Protein AF-A0A3D3TIG9-F1 (afdb_monomer)

Structure (mmCIF, N/CA/C/O backbone):
data_AF-A0A3D3TIG9-F1
#
_entry.id   AF-A0A3D3TIG9-F1
#
loop_
_atom_site.group_PDB
_atom_site.id
_atom_site.type_symbol
_atom_site.label_atom_id
_atom_site.label_alt_id
_atom_site.label_comp_id
_atom_site.label_asym_id
_atom_site.label_entity_id
_atom_site.label_seq_id
_atom_site.pdbx_PDB_ins_code
_atom_site.Cartn_x
_atom_site.Cartn_y
_atom_site.Cartn_z
_atom_site.occupancy
_atom_site.B_iso_or_equiv
_atom_site.auth_seq_id
_atom_site.auth_comp_id
_atom_sit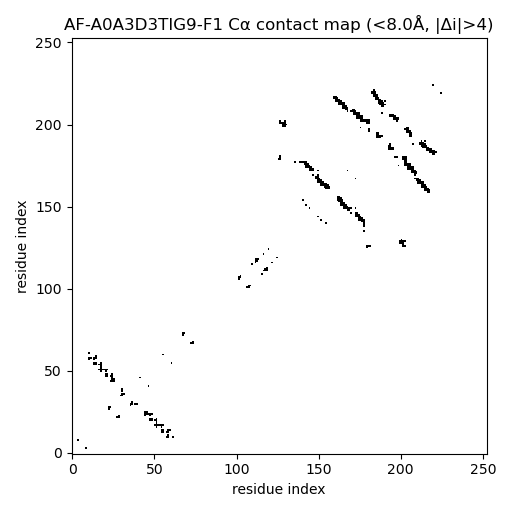e.auth_asym_id
_atom_site.auth_atom_id
_atom_site.pdbx_PDB_model_num
ATOM 1 N N . LEU A 1 1 ? 20.497 0.984 -46.573 1.00 41.47 1 LEU A N 1
ATOM 2 C CA . LEU A 1 1 ? 19.523 0.541 -45.550 1.00 41.47 1 LEU A CA 1
ATOM 3 C C . LEU A 1 1 ? 20.058 -0.739 -44.924 1.00 41.47 1 LEU A C 1
ATOM 5 O O . LEU A 1 1 ? 20.060 -1.760 -45.591 1.00 41.47 1 LEU A O 1
ATOM 9 N N . TYR A 1 2 ? 20.618 -0.664 -43.715 1.00 48.12 2 TYR A N 1
ATOM 10 C CA . TYR A 1 2 ? 21.141 -1.844 -43.017 1.00 48.12 2 TYR A CA 1
ATOM 11 C C . TYR A 1 2 ? 19.962 -2.735 -42.610 1.00 48.12 2 TYR A C 1
ATOM 13 O O . TYR A 1 2 ? 19.014 -2.254 -41.985 1.00 48.12 2 TYR A O 1
ATOM 21 N N . GLU A 1 3 ? 19.992 -4.009 -42.987 1.00 52.94 3 GLU A N 1
ATOM 22 C CA . GLU A 1 3 ? 18.944 -4.961 -42.632 1.00 52.94 3 GLU A CA 1
ATOM 23 C C . GLU A 1 3 ? 18.891 -5.110 -41.103 1.00 52.94 3 GLU A C 1
ATOM 25 O O . GLU A 1 3 ? 19.876 -5.478 -40.459 1.00 52.94 3 GLU A O 1
ATOM 30 N N . LYS A 1 4 ? 17.752 -4.765 -40.486 1.00 63.81 4 LYS A N 1
ATOM 31 C CA . LYS A 1 4 ? 17.588 -4.908 -39.034 1.00 63.81 4 LYS A CA 1
ATOM 32 C C . LYS A 1 4 ? 17.665 -6.386 -38.663 1.00 63.81 4 LYS A C 1
ATOM 34 O O . LYS A 1 4 ? 16.854 -7.186 -39.141 1.00 63.81 4 LYS A O 1
ATOM 39 N N . THR A 1 5 ? 18.575 -6.730 -37.752 1.00 79.69 5 THR A N 1
ATOM 40 C CA . THR A 1 5 ? 18.654 -8.083 -37.193 1.00 79.69 5 THR A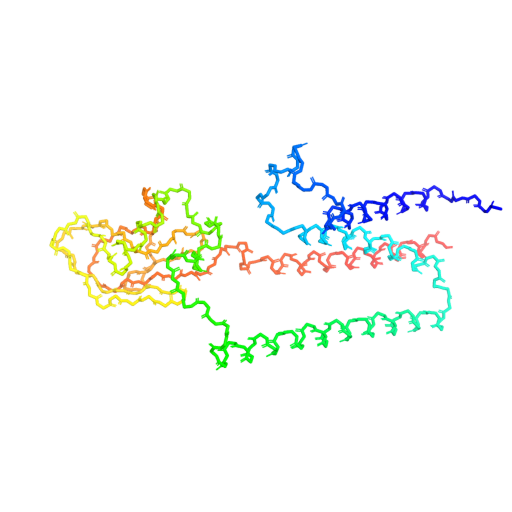 CA 1
ATOM 41 C C . THR A 1 5 ? 17.330 -8.465 -36.525 1.00 79.69 5 THR A C 1
ATOM 43 O O . THR A 1 5 ? 16.594 -7.616 -36.009 1.00 79.69 5 THR A O 1
ATOM 46 N N . LYS A 1 6 ? 17.013 -9.766 -36.512 1.00 84.81 6 LYS A N 1
ATOM 47 C CA . LYS A 1 6 ? 15.787 -10.307 -35.890 1.00 84.81 6 LYS A CA 1
ATOM 48 C C . LYS A 1 6 ? 15.637 -9.882 -34.422 1.00 84.81 6 LYS A C 1
ATOM 50 O O . LYS A 1 6 ? 14.518 -9.733 -33.944 1.00 84.81 6 LYS A O 1
ATOM 55 N N . GLU A 1 7 ? 16.751 -9.666 -33.727 1.00 85.25 7 GLU A N 1
ATOM 56 C CA . GLU A 1 7 ? 16.797 -9.167 -32.350 1.00 85.25 7 GLU A CA 1
ATOM 57 C C . GLU A 1 7 ? 16.302 -7.724 -32.234 1.00 85.25 7 GLU A C 1
ATOM 59 O O . GLU A 1 7 ? 15.412 -7.460 -31.432 1.00 85.25 7 GLU A O 1
ATOM 64 N N . ILE A 1 8 ? 16.801 -6.807 -33.074 1.00 89.44 8 ILE A N 1
ATOM 65 C CA . ILE A 1 8 ? 16.392 -5.393 -33.050 1.00 89.44 8 ILE A CA 1
ATOM 66 C C . ILE A 1 8 ? 14.889 -5.269 -33.303 1.00 89.44 8 ILE A C 1
ATOM 68 O O . ILE A 1 8 ? 14.219 -4.533 -32.592 1.00 89.44 8 ILE A O 1
ATOM 72 N N . LYS A 1 9 ? 14.331 -6.063 -34.228 1.00 91.62 9 LYS A N 1
ATOM 73 C CA . LYS A 1 9 ? 12.881 -6.068 -34.489 1.00 91.62 9 LYS A CA 1
ATOM 74 C C . LYS A 1 9 ? 12.055 -6.434 -33.248 1.00 91.62 9 LYS A C 1
ATOM 76 O O . LYS A 1 9 ? 10.995 -5.858 -33.032 1.00 91.62 9 LYS A O 1
ATOM 81 N N . LYS A 1 10 ? 12.525 -7.374 -32.417 1.00 93.81 10 LYS A N 1
ATOM 82 C CA . LYS A 1 10 ? 11.842 -7.724 -31.157 1.00 93.81 10 LYS A CA 1
ATOM 83 C C . LYS A 1 10 ? 11.917 -6.584 -30.144 1.00 93.81 10 LYS A C 1
ATOM 85 O O . LYS A 1 10 ? 10.934 -6.311 -29.467 1.00 93.81 10 LYS A O 1
ATOM 90 N N . ILE A 1 11 ? 13.066 -5.921 -30.052 1.00 96.19 11 ILE A N 1
ATOM 91 C CA . ILE A 1 11 ? 13.260 -4.788 -29.142 1.00 96.19 11 ILE A CA 1
ATOM 92 C C . ILE A 1 11 ? 12.447 -3.563 -29.587 1.00 96.19 11 ILE A C 1
ATOM 94 O O . ILE A 1 11 ? 11.866 -2.886 -28.742 1.00 96.19 11 ILE A O 1
ATOM 98 N N . ASP A 1 12 ? 12.315 -3.331 -30.895 1.00 95.56 12 ASP A N 1
ATOM 99 C CA . ASP A 1 12 ? 11.437 -2.296 -31.454 1.00 95.56 12 ASP A CA 1
ATOM 100 C C . ASP A 1 12 ? 9.984 -2.508 -30.998 1.00 95.56 12 ASP A C 1
ATOM 102 O O . ASP A 1 12 ? 9.335 -1.566 -30.552 1.00 95.56 12 ASP A O 1
ATOM 106 N N . ILE A 1 13 ? 9.487 -3.752 -31.030 1.00 96.75 13 ILE A N 1
ATOM 107 C CA . ILE A 1 13 ? 8.141 -4.097 -30.540 1.00 96.75 13 ILE A CA 1
ATOM 108 C C . ILE A 1 13 ? 7.996 -3.769 -29.047 1.00 96.75 13 ILE A C 1
ATOM 110 O O . ILE A 1 13 ? 6.987 -3.200 -28.637 1.00 96.75 13 ILE A O 1
ATOM 114 N N . ILE A 1 14 ? 9.009 -4.075 -28.233 1.00 97.25 14 ILE A N 1
ATOM 115 C CA . ILE A 1 14 ? 9.016 -3.731 -26.802 1.00 97.25 14 ILE A CA 1
ATOM 116 C C . ILE A 1 14 ? 8.949 -2.209 -26.609 1.00 97.25 14 ILE A C 1
ATOM 118 O O . ILE A 1 14 ? 8.157 -1.725 -25.805 1.00 97.25 14 ILE A O 1
ATOM 122 N N . ALA A 1 15 ? 9.726 -1.439 -27.373 1.00 97.69 15 ALA A N 1
ATOM 123 C CA . ALA A 1 15 ? 9.677 0.021 -27.318 1.00 97.69 15 ALA A CA 1
ATOM 124 C C . ALA A 1 15 ? 8.301 0.571 -27.736 1.00 97.69 15 ALA A C 1
ATOM 126 O O . ALA A 1 15 ? 7.805 1.510 -27.114 1.00 97.69 15 ALA A O 1
ATOM 127 N N . ILE A 1 16 ? 7.660 -0.038 -28.739 1.00 98.19 16 ILE A N 1
ATOM 128 C CA . ILE A 1 16 ? 6.297 0.309 -29.166 1.00 98.19 16 ILE A CA 1
ATOM 129 C C . ILE A 1 16 ? 5.292 0.066 -28.036 1.00 98.19 16 ILE A C 1
ATOM 131 O O . ILE A 1 16 ? 4.442 0.921 -27.809 1.00 98.19 16 ILE A O 1
ATOM 135 N N . PHE A 1 17 ? 5.405 -1.031 -27.280 1.00 98.06 17 PHE A N 1
ATOM 136 C CA . PHE A 1 17 ? 4.575 -1.226 -26.085 1.00 98.06 17 PHE A CA 1
ATOM 137 C C . PHE A 1 17 ? 4.803 -0.127 -25.044 1.00 98.06 17 PHE A C 1
ATOM 139 O O . PHE A 1 17 ? 3.838 0.391 -24.488 1.00 98.06 17 PHE A O 1
ATOM 146 N N . GLY A 1 18 ? 6.054 0.286 -24.825 1.00 97.81 18 GLY A N 1
ATOM 147 C CA . GLY A 1 18 ? 6.361 1.435 -23.969 1.00 97.81 18 GLY A CA 1
ATOM 148 C C . GLY A 1 18 ? 5.629 2.703 -24.419 1.00 97.81 18 GLY A C 1
ATOM 149 O O . GLY A 1 18 ? 4.925 3.326 -23.626 1.00 97.81 18 GLY A O 1
ATOM 150 N N . LEU A 1 19 ? 5.718 3.038 -25.710 1.00 98.00 19 LEU A N 1
ATOM 151 C CA . LEU A 1 19 ? 5.028 4.189 -26.307 1.00 98.00 19 LEU A CA 1
ATOM 152 C C . LEU A 1 19 ? 3.503 4.071 -26.229 1.00 98.00 19 LEU A C 1
ATOM 154 O O . LEU A 1 19 ? 2.824 5.061 -25.975 1.00 98.00 19 LEU A O 1
ATOM 158 N N . PHE A 1 20 ? 2.957 2.870 -26.403 1.00 97.88 20 PHE A N 1
ATOM 159 C CA . PHE A 1 20 ? 1.528 2.616 -26.264 1.00 97.88 20 PHE A CA 1
ATOM 160 C C . PHE A 1 20 ? 1.030 2.932 -24.848 1.00 97.88 20 PHE A C 1
ATOM 162 O O . PHE A 1 20 ? 0.003 3.587 -24.692 1.00 97.88 20 PHE A O 1
ATOM 169 N N . TYR A 1 21 ? 1.780 2.554 -23.810 1.00 97.38 21 TYR A N 1
ATOM 170 C CA . TYR A 1 21 ? 1.420 2.906 -22.434 1.00 97.38 21 TYR A CA 1
ATOM 171 C C . TYR A 1 21 ? 1.593 4.398 -22.126 1.00 97.38 21 TYR A C 1
ATOM 173 O O . TYR A 1 21 ? 0.810 4.937 -21.346 1.00 97.38 21 TYR A O 1
ATOM 181 N N . VAL A 1 22 ? 2.543 5.090 -22.768 1.00 97.38 22 VAL A N 1
ATOM 182 C CA . VAL A 1 22 ? 2.612 6.565 -22.722 1.00 97.38 22 VAL A CA 1
ATOM 183 C C . VAL A 1 22 ? 1.369 7.186 -23.358 1.00 97.38 22 VAL A C 1
ATOM 185 O O . VAL A 1 22 ? 0.791 8.109 -22.793 1.00 97.38 22 VAL A O 1
ATOM 188 N N . PHE A 1 23 ? 0.930 6.667 -24.507 1.00 96.88 23 PHE A N 1
ATOM 189 C CA . PHE A 1 23 ? -0.291 7.121 -25.168 1.00 96.88 23 PHE A CA 1
ATOM 190 C C . PHE A 1 23 ? -1.514 6.938 -24.262 1.00 96.88 23 PHE A C 1
ATOM 192 O O . PHE A 1 23 ? -2.237 7.907 -24.047 1.00 96.88 23 PHE A O 1
ATOM 199 N N . ILE A 1 24 ? -1.684 5.755 -23.658 1.00 95.00 24 ILE A N 1
ATOM 200 C CA . ILE A 1 24 ? -2.744 5.479 -22.673 1.00 95.00 24 ILE A CA 1
ATOM 201 C C . ILE A 1 24 ? -2.690 6.461 -21.493 1.00 95.00 24 ILE A C 1
ATOM 203 O O . ILE A 1 24 ? -3.725 6.965 -21.063 1.00 95.00 24 ILE A O 1
ATOM 207 N N . ALA A 1 25 ? -1.497 6.748 -20.967 1.00 94.38 25 ALA A N 1
ATOM 208 C CA . ALA A 1 25 ? -1.323 7.663 -19.840 1.00 94.38 25 ALA A CA 1
ATOM 209 C C . ALA A 1 25 ? -1.590 9.140 -20.194 1.00 94.38 25 ALA A C 1
ATOM 211 O O . ALA A 1 25 ? -1.722 9.966 -19.294 1.00 94.38 25 ALA A O 1
ATOM 212 N N . SER A 1 26 ? -1.650 9.483 -21.483 1.00 92.94 26 SER A N 1
ATOM 213 C CA . SER A 1 26 ? -1.825 10.855 -21.961 1.00 92.94 26 SER A CA 1
ATOM 214 C C . SER A 1 26 ? -3.294 11.244 -22.146 1.00 92.94 26 SER A C 1
ATOM 216 O O . SER A 1 26 ? -4.173 10.397 -22.302 1.00 92.94 26 SER A O 1
ATOM 218 N N . ASN A 1 27 ? -3.540 12.551 -22.268 1.00 90.12 27 ASN A N 1
ATOM 219 C CA . ASN A 1 27 ? -4.856 13.105 -22.612 1.00 90.12 27 ASN A CA 1
ATOM 220 C C . ASN A 1 27 ? -5.312 12.768 -24.046 1.00 90.12 27 ASN A C 1
ATOM 222 O O . ASN A 1 27 ? -6.435 13.094 -24.419 1.00 90.12 27 ASN A O 1
ATOM 226 N N . LEU A 1 28 ? -4.450 12.151 -24.864 1.00 94.00 28 LEU A N 1
ATOM 227 C CA . LEU A 1 28 ? -4.803 11.713 -26.216 1.00 94.00 28 LEU A CA 1
ATOM 228 C C . LEU A 1 28 ? -5.615 10.413 -26.206 1.00 94.00 28 LEU A C 1
ATOM 230 O O . LEU A 1 28 ? -6.300 10.116 -27.185 1.00 94.00 28 LEU A O 1
ATOM 234 N N . PHE A 1 29 ? -5.532 9.623 -25.132 1.00 94.25 29 PHE A N 1
ATOM 235 C CA . PHE A 1 29 ? -6.328 8.412 -25.012 1.00 94.25 29 PHE A CA 1
ATOM 236 C C . PHE A 1 29 ? -7.781 8.769 -24.661 1.00 94.25 29 PHE A C 1
ATOM 238 O O . PHE A 1 29 ? -8.008 9.560 -23.742 1.00 94.25 29 PHE A O 1
ATOM 245 N N . PRO A 1 30 ? -8.782 8.195 -25.353 1.00 93.50 30 PRO A N 1
ATOM 246 C CA . PRO A 1 30 ? -10.181 8.592 -25.214 1.00 93.50 30 PRO A CA 1
ATOM 247 C C . PRO A 1 30 ? -10.837 7.984 -23.963 1.00 93.50 30 PRO A C 1
ATOM 249 O O . PRO A 1 30 ? -11.784 7.204 -24.056 1.00 93.50 30 PRO A O 1
ATOM 252 N N . TRP A 1 31 ? -10.347 8.355 -22.779 1.00 91.75 31 TRP A N 1
ATOM 253 C CA . TRP A 1 31 ? -10.820 7.849 -21.484 1.00 91.75 31 TRP A CA 1
ATOM 254 C C . TRP A 1 31 ? -12.320 8.047 -21.249 1.00 91.75 31 TRP A C 1
ATOM 256 O O . TRP A 1 31 ? -12.943 7.240 -20.568 1.00 91.75 31 TRP A O 1
ATOM 266 N N . GLU A 1 32 ? -12.918 9.080 -21.838 1.00 90.69 32 GLU A N 1
ATOM 267 C CA . GLU A 1 32 ? -14.340 9.397 -21.670 1.00 90.69 32 GLU A CA 1
ATOM 268 C C . GLU A 1 32 ? -15.268 8.625 -22.625 1.00 90.69 32 GLU A C 1
ATOM 270 O O . GLU A 1 32 ? -16.489 8.644 -22.460 1.00 90.69 32 GLU A O 1
ATOM 275 N N . ILE A 1 33 ? -14.716 7.896 -23.600 1.00 93.69 33 ILE A N 1
ATOM 276 C CA . ILE A 1 33 ? -15.493 7.167 -24.611 1.00 93.69 33 ILE A CA 1
ATOM 277 C C . ILE A 1 33 ? -15.720 5.719 -24.159 1.00 93.69 33 ILE A C 1
ATOM 279 O O . ILE A 1 33 ? -14.841 5.080 -23.586 1.00 93.69 33 ILE A O 1
ATOM 283 N N . PHE A 1 34 ? -16.906 5.166 -24.424 1.00 92.25 34 PHE A N 1
ATOM 284 C CA . PHE A 1 34 ? -17.181 3.744 -24.196 1.00 92.25 34 PHE A CA 1
ATOM 285 C C . PHE A 1 34 ? -16.298 2.855 -25.103 1.00 92.25 34 PHE A C 1
ATOM 287 O O . PHE A 1 34 ? -16.204 3.135 -26.297 1.00 92.25 34 PHE A O 1
ATOM 294 N N . PRO A 1 35 ? -15.693 1.757 -24.601 1.00 91.44 35 PRO A N 1
ATOM 295 C CA . PRO A 1 35 ? -15.832 1.191 -23.254 1.00 91.44 35 PRO A CA 1
ATOM 296 C C . PRO A 1 35 ? -14.794 1.702 -22.239 1.00 91.44 35 PRO A C 1
ATOM 298 O O . PRO A 1 35 ? -14.816 1.273 -21.086 1.00 91.44 35 PRO A O 1
ATOM 301 N N . PHE A 1 36 ? -13.881 2.589 -22.635 1.00 90.94 36 PHE A N 1
ATOM 302 C CA . PHE A 1 36 ? -12.783 3.074 -21.791 1.00 90.94 36 PHE A CA 1
ATOM 303 C C . PHE A 1 36 ? -13.262 3.875 -20.580 1.00 90.94 36 PHE A C 1
ATOM 305 O O . PHE A 1 36 ? -12.651 3.795 -19.517 1.00 90.94 36 PHE A O 1
ATOM 312 N N . ASN A 1 37 ? -14.418 4.530 -20.679 1.00 88.44 37 ASN A N 1
ATOM 313 C CA . ASN A 1 37 ? -15.052 5.196 -19.540 1.00 88.44 37 ASN A CA 1
ATOM 314 C C . ASN A 1 37 ? -15.434 4.244 -18.391 1.00 88.44 37 ASN A C 1
ATOM 316 O O . ASN A 1 37 ? -15.595 4.695 -17.258 1.00 88.44 37 ASN A O 1
ATOM 320 N N . LYS A 1 38 ? -15.518 2.928 -18.634 1.00 88.06 38 LYS A N 1
ATOM 321 C CA . LYS A 1 38 ? -15.698 1.916 -17.580 1.00 88.06 38 LYS A CA 1
ATOM 322 C C . LYS A 1 38 ? -14.411 1.621 -16.811 1.00 88.06 38 LYS A C 1
ATOM 324 O O . LYS A 1 38 ? -14.464 1.036 -15.736 1.00 88.06 38 LYS A O 1
ATOM 329 N N . MET A 1 39 ? -13.257 2.034 -17.330 1.00 86.38 39 MET A N 1
ATOM 330 C CA . MET A 1 39 ? -11.948 1.839 -16.699 1.00 86.38 39 MET A CA 1
ATOM 331 C C . MET A 1 39 ? -11.574 2.974 -15.734 1.00 86.38 39 MET A C 1
ATOM 333 O O . MET A 1 39 ? -10.439 3.040 -15.268 1.00 86.38 39 MET A O 1
ATOM 337 N N . LYS A 1 40 ? -12.526 3.847 -15.370 1.00 77.50 40 LYS A N 1
ATOM 338 C CA . LYS A 1 40 ? -12.317 4.939 -14.402 1.00 77.50 40 LYS A CA 1
ATOM 339 C C . LYS A 1 40 ? -11.872 4.464 -13.011 1.00 77.50 40 LYS A C 1
ATOM 341 O O . LYS A 1 40 ? -11.266 5.243 -12.285 1.00 77.50 40 LYS A O 1
ATOM 346 N N . PHE A 1 41 ? -12.055 3.183 -12.671 1.00 79.81 41 PHE A N 1
ATOM 347 C CA . PHE A 1 41 ? -11.503 2.580 -11.447 1.00 79.81 41 PHE A CA 1
ATOM 348 C C . PHE A 1 41 ? -9.962 2.626 -11.376 1.00 79.81 41 PHE A C 1
ATOM 350 O O . PHE A 1 41 ? -9.391 2.512 -10.296 1.00 79.81 41 PHE A O 1
ATOM 357 N N . ILE A 1 42 ? -9.266 2.812 -12.507 1.00 84.62 42 ILE A N 1
ATOM 358 C CA . ILE A 1 42 ? -7.807 3.004 -12.534 1.00 84.62 42 ILE A CA 1
ATOM 359 C C . ILE A 1 42 ? -7.417 4.349 -11.895 1.00 84.62 42 ILE A C 1
ATOM 361 O O . ILE A 1 42 ? -6.279 4.487 -11.444 1.00 84.62 42 ILE A O 1
ATOM 365 N N . GLN A 1 43 ? -8.370 5.285 -11.772 1.00 83.31 43 GLN A N 1
ATOM 366 C CA . GLN A 1 43 ? -8.295 6.627 -11.172 1.00 83.31 43 GLN A CA 1
ATOM 367 C C . GLN A 1 43 ? -7.355 7.591 -11.894 1.00 83.31 43 GLN A C 1
ATOM 369 O O . GLN A 1 43 ? -7.774 8.668 -12.302 1.00 83.31 43 GLN A O 1
ATOM 374 N N . PHE A 1 44 ? -6.098 7.196 -12.093 1.00 85.38 44 PHE A N 1
ATOM 375 C CA . PHE A 1 44 ? -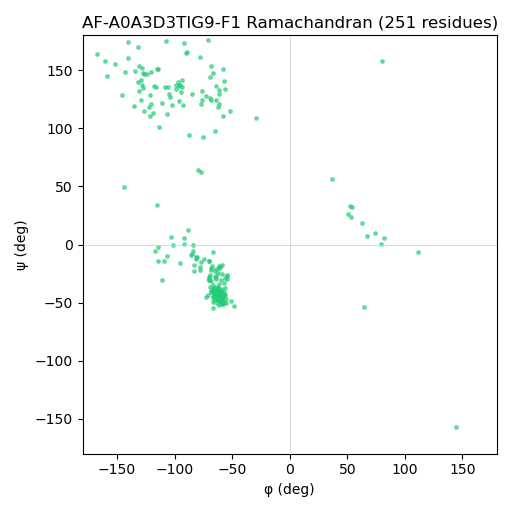5.064 8.036 -12.682 1.00 85.38 44 PHE A CA 1
ATOM 376 C C . PHE A 1 44 ? -4.402 7.318 -13.861 1.00 85.38 44 PHE A C 1
ATOM 378 O O . PHE A 1 44 ? -3.692 6.328 -13.647 1.00 85.38 44 PHE A O 1
ATOM 385 N N . PRO A 1 45 ? -4.543 7.834 -15.097 1.00 90.00 45 PRO A N 1
ATOM 386 C CA . PRO A 1 45 ? -3.834 7.309 -16.265 1.00 90.00 45 PRO A CA 1
ATOM 387 C C . PRO A 1 45 ? -2.309 7.259 -16.074 1.00 90.00 45 PRO A C 1
ATOM 389 O O . PRO A 1 45 ? -1.642 6.373 -16.603 1.00 90.00 45 PRO A O 1
ATOM 392 N N . MET A 1 46 ? -1.756 8.130 -15.222 1.00 89.88 46 MET A N 1
ATOM 393 C CA . MET A 1 46 ? -0.338 8.130 -14.844 1.00 89.88 46 MET A CA 1
ATOM 394 C C . MET A 1 46 ? 0.155 6.774 -14.305 1.00 89.88 46 MET A C 1
ATOM 396 O O . MET A 1 46 ? 1.334 6.455 -14.450 1.00 89.88 46 MET A O 1
ATOM 400 N N . ARG A 1 47 ? -0.720 5.928 -13.732 1.00 92.00 47 ARG A N 1
ATOM 401 C CA . ARG A 1 47 ? -0.353 4.577 -13.254 1.00 92.00 47 ARG A CA 1
ATOM 402 C C . ARG A 1 47 ? 0.212 3.692 -14.370 1.00 92.00 47 ARG A C 1
ATOM 404 O O . ARG A 1 47 ? 1.023 2.807 -14.100 1.00 92.00 47 ARG A O 1
ATOM 411 N N . PHE A 1 48 ? -0.145 3.954 -15.627 1.00 94.69 48 PHE A N 1
ATOM 412 C CA . PHE A 1 48 ? 0.392 3.213 -16.766 1.00 94.69 48 PHE A CA 1
ATOM 413 C C . PHE A 1 48 ? 1.869 3.508 -17.060 1.00 94.69 48 PHE A C 1
ATOM 415 O O . PHE A 1 48 ? 2.522 2.708 -17.737 1.00 94.69 48 PHE A O 1
ATOM 422 N N . PHE A 1 49 ? 2.447 4.572 -16.488 1.00 95.00 49 PHE A N 1
ATOM 423 C CA . PHE A 1 49 ? 3.882 4.832 -16.611 1.00 95.00 49 PHE A CA 1
ATOM 424 C C . PHE A 1 49 ? 4.754 3.756 -15.966 1.00 95.00 49 PHE A C 1
ATOM 426 O O . PHE A 1 49 ? 5.902 3.604 -16.381 1.00 95.00 49 PHE A O 1
ATOM 433 N N . VAL A 1 50 ? 4.231 2.955 -15.030 1.00 95.44 50 VAL A N 1
ATOM 434 C CA . VAL A 1 50 ? 4.954 1.787 -14.496 1.00 95.44 50 VAL A CA 1
ATOM 435 C C . VAL A 1 50 ? 5.268 0.793 -15.619 1.00 95.44 50 VAL A C 1
ATOM 437 O O . VAL A 1 50 ? 6.408 0.347 -15.757 1.00 95.44 50 VAL A O 1
ATOM 440 N N . PHE A 1 51 ? 4.290 0.504 -16.481 1.00 96.25 51 PHE A N 1
ATOM 441 C CA . PHE A 1 51 ? 4.480 -0.391 -17.623 1.00 96.25 51 PHE A CA 1
ATOM 442 C C . PHE A 1 51 ? 5.355 0.249 -18.698 1.00 96.25 51 PHE A C 1
ATOM 444 O O . PHE A 1 51 ? 6.276 -0.396 -19.197 1.00 96.25 51 PHE A O 1
ATOM 451 N N . ALA A 1 52 ? 5.124 1.529 -19.011 1.00 97.12 52 ALA A N 1
ATOM 452 C CA . ALA A 1 52 ? 5.962 2.257 -19.962 1.00 97.12 52 ALA A CA 1
ATOM 453 C C . ALA A 1 52 ? 7.443 2.221 -19.543 1.00 97.12 52 ALA A C 1
ATOM 455 O O . ALA A 1 52 ? 8.309 1.874 -20.345 1.00 97.12 52 ALA A O 1
ATOM 456 N N . SER A 1 53 ? 7.720 2.490 -18.264 1.00 95.25 53 SER A N 1
ATOM 457 C CA . SER A 1 53 ? 9.071 2.470 -17.693 1.00 95.25 53 SER A CA 1
ATOM 458 C C . SER A 1 53 ? 9.700 1.083 -17.765 1.00 95.25 53 SER A C 1
ATOM 460 O O . SER A 1 53 ? 10.864 0.965 -18.136 1.00 95.25 53 SER A O 1
ATOM 462 N N . TYR A 1 54 ? 8.936 0.027 -17.472 1.00 95.88 54 TYR A N 1
ATOM 463 C CA . TYR A 1 54 ? 9.403 -1.355 -17.592 1.00 95.88 54 TYR A CA 1
ATOM 464 C C . TYR A 1 54 ? 9.846 -1.693 -19.024 1.00 95.88 54 TYR A C 1
ATOM 466 O O . TYR A 1 54 ? 10.972 -2.150 -19.239 1.00 95.88 54 TYR A O 1
ATOM 474 N N . PHE A 1 55 ? 9.000 -1.420 -20.022 1.00 97.69 55 PHE A N 1
ATOM 475 C CA . PHE A 1 55 ? 9.333 -1.713 -21.417 1.00 97.69 55 PHE A CA 1
ATOM 476 C C . PHE A 1 55 ? 10.488 -0.847 -21.930 1.00 97.69 55 PHE A C 1
ATOM 478 O O . PHE A 1 55 ? 11.390 -1.358 -22.602 1.00 97.69 55 PHE A O 1
ATOM 485 N N . PHE A 1 56 ? 10.525 0.439 -21.574 1.00 96.62 56 PHE A N 1
ATOM 486 C CA . PHE A 1 56 ? 11.639 1.313 -21.939 1.00 96.62 56 PHE A CA 1
ATOM 487 C C . PHE A 1 56 ? 12.942 0.967 -21.229 1.00 96.62 56 PHE A C 1
ATOM 489 O O . PHE A 1 56 ? 13.995 1.127 -21.838 1.00 96.62 56 PHE A O 1
ATOM 496 N N . ALA A 1 57 ? 12.922 0.442 -20.004 1.00 94.81 57 ALA A N 1
ATOM 497 C CA . ALA A 1 57 ? 14.137 -0.040 -19.352 1.00 94.81 57 ALA A CA 1
ATOM 498 C C . ALA A 1 57 ? 14.759 -1.203 -20.143 1.00 94.81 57 ALA A C 1
ATOM 500 O O . ALA A 1 57 ? 15.966 -1.218 -20.399 1.00 94.81 57 ALA A O 1
ATOM 501 N N . ILE A 1 58 ? 13.934 -2.145 -20.611 1.00 94.44 58 ILE A N 1
ATOM 502 C CA . ILE A 1 58 ? 14.392 -3.274 -21.432 1.00 94.44 58 ILE A CA 1
ATOM 503 C C . ILE A 1 58 ? 14.891 -2.784 -22.794 1.00 94.44 58 ILE A C 1
ATOM 505 O O . ILE A 1 58 ? 16.030 -3.061 -23.169 1.00 94.44 58 ILE A O 1
ATOM 509 N N . ALA A 1 59 ? 14.071 -2.034 -23.533 1.00 96.25 59 ALA A N 1
ATOM 510 C CA . ALA A 1 59 ? 14.448 -1.589 -24.871 1.00 96.25 59 ALA A CA 1
ATOM 511 C C . ALA A 1 59 ? 15.621 -0.601 -24.845 1.00 96.25 59 ALA A C 1
ATOM 513 O O . ALA A 1 59 ? 16.590 -0.753 -25.589 1.00 96.25 59 ALA A O 1
ATOM 514 N N . GLY A 1 60 ? 15.570 0.368 -23.933 1.00 92.88 60 GLY A N 1
ATOM 515 C CA . GLY A 1 60 ? 16.612 1.360 -23.712 1.00 92.88 60 GLY A CA 1
ATOM 516 C C . GLY A 1 60 ? 17.943 0.720 -23.338 1.00 92.88 60 GLY A C 1
ATOM 517 O O . GLY A 1 60 ? 18.954 1.052 -23.950 1.00 92.88 60 GLY A O 1
ATOM 518 N N . SER A 1 61 ? 17.966 -0.246 -22.413 1.00 90.50 61 SER A N 1
ATOM 519 C CA . SER A 1 61 ? 19.215 -0.936 -22.056 1.00 90.50 61 SER A CA 1
ATOM 520 C C . SER A 1 61 ? 19.841 -1.667 -23.249 1.00 90.50 61 SER A C 1
ATOM 522 O O . SER A 1 61 ? 21.053 -1.571 -23.453 1.00 90.50 61 SER A O 1
ATOM 524 N N . PHE A 1 62 ? 19.034 -2.318 -24.093 1.00 92.38 62 PHE A N 1
ATOM 525 C CA . PHE A 1 62 ? 19.523 -2.968 -25.309 1.00 92.38 62 PHE A CA 1
ATOM 526 C C . PHE A 1 62 ? 20.059 -1.959 -26.336 1.00 92.38 62 PHE A C 1
ATOM 528 O O . PHE A 1 62 ? 21.148 -2.156 -26.882 1.00 92.38 62 PHE A O 1
ATOM 535 N N . TYR A 1 63 ? 19.338 -0.862 -26.589 1.00 91.88 63 TYR A N 1
ATOM 536 C CA . TYR A 1 63 ? 19.800 0.185 -27.508 1.00 91.88 63 TYR A CA 1
ATOM 537 C C . TYR A 1 63 ? 21.088 0.847 -27.021 1.00 91.88 63 TYR A C 1
ATOM 539 O O . TYR A 1 63 ? 22.008 1.058 -27.816 1.00 91.88 63 TYR A O 1
ATOM 547 N N . LEU A 1 64 ? 21.197 1.117 -25.718 1.00 89.75 64 LEU A N 1
ATOM 548 C CA . LEU A 1 64 ? 22.418 1.638 -25.108 1.00 89.75 64 LEU A CA 1
ATOM 549 C C . LEU A 1 64 ? 23.576 0.650 -25.273 1.00 89.75 64 LEU A C 1
ATOM 551 O O . LEU A 1 64 ? 24.647 1.050 -25.727 1.00 89.75 64 LEU A O 1
ATOM 555 N N . TYR A 1 65 ? 23.358 -0.640 -25.003 1.00 87.25 65 TYR A N 1
ATOM 556 C CA . TYR A 1 65 ? 24.365 -1.685 -25.212 1.00 87.25 65 TYR A CA 1
ATOM 557 C C . TYR A 1 65 ? 24.872 -1.736 -26.663 1.00 87.25 65 TYR A C 1
ATOM 559 O O . TYR A 1 65 ? 26.078 -1.820 -26.892 1.00 87.25 65 TYR A O 1
ATOM 567 N N . LYS A 1 66 ? 23.976 -1.625 -27.653 1.00 87.50 66 LYS A N 1
ATOM 568 C CA . LYS A 1 66 ? 24.340 -1.612 -29.082 1.00 87.50 66 LYS A CA 1
ATOM 569 C C . LYS A 1 66 ? 24.979 -0.305 -29.564 1.00 87.50 66 LYS A C 1
ATOM 571 O O . LYS A 1 66 ? 25.485 -0.292 -30.676 1.00 87.50 66 LYS A O 1
ATOM 576 N N . THR A 1 67 ? 24.942 0.778 -28.786 1.00 85.81 67 THR A N 1
ATOM 577 C CA . THR A 1 67 ? 25.418 2.111 -29.220 1.00 85.81 67 THR A CA 1
ATOM 578 C C . THR A 1 67 ? 26.691 2.553 -28.486 1.00 85.81 67 THR A C 1
ATOM 580 O O . THR A 1 67 ? 27.530 3.293 -29.027 1.00 85.81 67 THR A O 1
ATOM 583 N N . ILE A 1 68 ? 26.860 2.112 -27.236 1.00 88.81 68 ILE A N 1
ATOM 584 C CA . ILE A 1 68 ? 27.990 2.460 -26.372 1.00 88.81 68 ILE A CA 1
ATOM 585 C C . ILE A 1 68 ? 29.140 1.481 -26.617 1.00 88.81 68 ILE A C 1
ATOM 587 O O . ILE A 1 68 ? 29.240 0.431 -25.991 1.00 88.81 68 ILE A O 1
ATOM 591 N N . HIS A 1 69 ? 30.054 1.871 -27.502 1.00 87.81 69 HIS A N 1
ATOM 592 C CA . HIS A 1 69 ? 31.271 1.098 -27.780 1.00 87.81 69 HIS A CA 1
ATOM 593 C C . HIS A 1 69 ? 32.556 1.748 -27.251 1.00 87.81 69 HIS A C 1
ATOM 595 O O . HIS A 1 69 ? 33.587 1.089 -27.175 1.00 87.81 69 HIS A O 1
ATOM 601 N N . SER A 1 70 ? 32.520 3.029 -26.860 1.00 91.69 70 SER A N 1
ATOM 602 C CA . SER A 1 70 ? 33.697 3.758 -26.372 1.00 91.69 70 SER A CA 1
ATOM 603 C C . SER A 1 70 ? 33.563 4.171 -24.907 1.00 91.69 70 SER A C 1
ATOM 605 O O . SER A 1 70 ? 32.463 4.433 -24.412 1.00 91.69 70 SER A O 1
ATOM 607 N N . ARG A 1 71 ? 34.706 4.283 -24.212 1.00 89.56 71 ARG A N 1
ATOM 608 C CA . ARG A 1 71 ? 34.757 4.753 -22.815 1.00 89.56 71 ARG A CA 1
ATOM 609 C C . ARG A 1 71 ? 34.131 6.140 -22.662 1.00 89.56 71 ARG A C 1
ATOM 611 O O . ARG A 1 71 ? 33.360 6.347 -21.734 1.00 89.56 71 ARG A O 1
ATOM 618 N N . PHE A 1 72 ? 34.385 7.046 -23.609 1.00 92.56 72 PHE A N 1
ATOM 619 C CA . PHE A 1 72 ? 33.775 8.377 -23.623 1.00 92.56 72 PHE A CA 1
ATOM 620 C C . PHE A 1 72 ? 32.241 8.314 -23.652 1.00 92.56 72 PHE A C 1
ATOM 622 O O . PHE A 1 72 ? 31.592 8.891 -22.785 1.00 92.56 72 PHE A O 1
ATOM 629 N N . ARG A 1 73 ? 31.648 7.548 -24.584 1.00 89.31 73 ARG A N 1
ATOM 630 C CA . ARG A 1 73 ? 30.183 7.390 -24.670 1.00 89.31 73 ARG A CA 1
ATOM 631 C C . ARG A 1 73 ? 29.593 6.761 -23.411 1.00 89.31 73 ARG A C 1
ATOM 633 O O . ARG A 1 73 ? 28.492 7.126 -23.018 1.00 89.31 73 ARG A O 1
ATOM 640 N N . LYS A 1 74 ? 30.323 5.847 -22.765 1.00 90.25 74 LYS A N 1
ATOM 641 C CA . LYS A 1 74 ? 29.904 5.238 -21.496 1.00 90.25 74 LYS A CA 1
ATOM 642 C C . LYS A 1 74 ? 29.806 6.282 -20.383 1.00 90.25 74 LYS A C 1
ATOM 644 O O . LYS A 1 74 ? 28.778 6.344 -19.716 1.00 90.25 74 LYS A O 1
ATOM 649 N N . TYR A 1 75 ? 30.842 7.102 -20.199 1.00 93.00 75 TYR A N 1
ATOM 650 C CA . TYR A 1 75 ? 30.830 8.156 -19.180 1.00 93.00 75 TYR A CA 1
ATOM 651 C C . TYR A 1 75 ? 29.811 9.253 -19.490 1.00 93.00 75 TYR A C 1
ATOM 653 O O . TYR A 1 75 ? 29.124 9.694 -18.577 1.00 93.00 75 TYR A O 1
ATOM 661 N N . LEU A 1 76 ? 29.652 9.632 -20.761 1.00 92.75 76 LEU A N 1
ATOM 662 C CA . LEU A 1 76 ? 28.629 10.587 -21.191 1.00 92.75 76 LEU A CA 1
ATOM 663 C C . LEU A 1 76 ? 27.208 10.064 -20.932 1.00 92.75 76 LEU A C 1
ATOM 665 O O . LEU A 1 76 ? 26.353 10.787 -20.439 1.00 92.75 76 LEU A O 1
ATOM 669 N N . CYS A 1 77 ? 26.939 8.794 -21.238 1.00 90.75 77 CYS A N 1
ATOM 670 C CA . CYS A 1 77 ? 25.642 8.194 -20.940 1.00 90.75 77 CYS A CA 1
ATOM 671 C C . CYS A 1 77 ? 25.383 8.154 -19.428 1.00 90.75 77 CYS A C 1
ATOM 673 O O . CYS A 1 77 ? 24.303 8.537 -18.982 1.00 90.75 77 CYS A O 1
ATOM 675 N N . LEU A 1 78 ? 26.385 7.758 -18.636 1.00 91.38 78 LEU A N 1
ATOM 676 C CA . LEU A 1 78 ? 26.284 7.757 -17.180 1.00 91.38 78 LEU A CA 1
ATOM 677 C C . LEU A 1 78 ? 26.029 9.166 -16.627 1.00 91.38 78 LEU A C 1
ATOM 679 O O . LEU A 1 78 ? 25.179 9.319 -15.754 1.00 91.38 78 LEU A O 1
ATOM 683 N N . SER A 1 79 ? 26.710 10.194 -17.141 1.00 93.88 79 SER A N 1
ATOM 684 C CA . SER A 1 79 ? 26.492 11.571 -16.692 1.00 93.88 79 SER A CA 1
ATOM 685 C C . SER A 1 79 ? 25.088 12.061 -17.033 1.00 93.88 79 SER A C 1
ATOM 687 O O . SER A 1 79 ? 24.441 12.637 -16.167 1.00 93.88 79 SER A O 1
ATOM 689 N N . ILE A 1 80 ? 24.570 11.772 -18.232 1.00 93.00 80 ILE A N 1
ATOM 690 C CA . ILE A 1 80 ? 23.189 12.111 -18.618 1.00 93.00 80 ILE A CA 1
ATOM 691 C C . ILE A 1 80 ? 22.179 11.444 -17.676 1.00 93.00 80 ILE A C 1
ATOM 693 O O . ILE A 1 80 ? 21.247 12.104 -17.216 1.00 93.00 80 ILE A O 1
ATOM 697 N N . ILE A 1 81 ? 22.371 10.161 -17.349 1.00 91.06 81 ILE A N 1
ATOM 698 C CA . ILE A 1 81 ? 21.506 9.438 -16.404 1.00 91.06 81 ILE A CA 1
ATOM 699 C C . ILE A 1 81 ? 21.533 10.116 -15.029 1.00 91.06 81 ILE A C 1
ATOM 701 O O . ILE A 1 81 ? 20.477 10.428 -14.484 1.00 91.06 81 ILE A O 1
ATOM 705 N N . LEU A 1 82 ? 22.723 10.396 -14.489 1.00 95.44 82 LEU A N 1
ATOM 706 C CA . LEU A 1 82 ? 22.871 11.037 -13.178 1.00 95.44 82 LEU A CA 1
ATOM 707 C C . LEU A 1 82 ? 22.273 12.449 -13.148 1.00 95.44 82 LEU A C 1
ATOM 709 O O . LEU A 1 82 ? 21.593 12.797 -12.187 1.00 95.44 82 LEU A O 1
ATOM 713 N N . ILE A 1 83 ? 22.470 13.239 -14.206 1.00 96.88 83 ILE A N 1
ATOM 714 C CA . ILE A 1 83 ? 21.879 14.577 -14.341 1.00 96.88 83 ILE A CA 1
ATOM 715 C C . ILE A 1 83 ? 20.353 14.482 -14.373 1.00 96.88 83 ILE A C 1
ATOM 717 O O . ILE A 1 83 ? 19.686 15.237 -13.675 1.00 96.88 83 ILE A O 1
ATOM 721 N N . THR A 1 84 ? 19.792 13.538 -15.133 1.00 92.62 84 THR A N 1
ATOM 722 C CA . THR A 1 84 ? 18.334 13.351 -15.225 1.00 92.62 84 THR A CA 1
ATOM 723 C C . THR A 1 84 ? 17.743 12.958 -13.872 1.00 92.62 84 THR A C 1
ATOM 725 O O . THR A 1 84 ? 16.722 13.509 -13.463 1.00 92.62 84 THR A O 1
ATOM 728 N N . ILE A 1 85 ? 18.417 12.067 -13.135 1.00 93.94 85 ILE A N 1
ATOM 729 C CA . ILE A 1 85 ? 18.035 11.711 -11.762 1.00 93.94 85 ILE A CA 1
ATOM 730 C C . ILE A 1 85 ? 18.094 12.949 -10.859 1.00 93.94 85 ILE A C 1
ATOM 732 O O . ILE A 1 85 ? 17.118 13.242 -10.173 1.00 93.94 85 ILE A O 1
ATOM 736 N N . GLY A 1 86 ? 19.187 13.715 -10.896 1.00 95.38 86 GLY A N 1
ATOM 737 C CA . GLY A 1 86 ? 19.338 14.932 -10.095 1.00 95.38 86 GLY A CA 1
ATOM 738 C C . GLY A 1 86 ? 18.256 15.975 -10.384 1.00 95.38 86 GLY A C 1
ATOM 739 O O . GLY A 1 86 ? 17.625 16.474 -9.457 1.00 95.38 86 GLY A O 1
ATOM 740 N N . LEU A 1 87 ? 17.974 16.249 -11.660 1.00 94.50 87 LEU A N 1
ATOM 741 C CA . LEU A 1 87 ? 16.896 17.153 -12.073 1.00 94.50 87 LEU A CA 1
ATOM 742 C C . LEU A 1 87 ? 15.533 16.660 -11.587 1.00 94.50 87 LEU A C 1
ATOM 744 O O . LEU A 1 87 ? 14.753 17.454 -11.066 1.00 94.50 87 LEU A O 1
ATOM 748 N N . SER A 1 88 ? 15.261 15.356 -11.695 1.00 90.38 88 SER A N 1
ATOM 749 C CA . SER A 1 88 ? 14.013 14.782 -11.187 1.00 90.38 88 SER A CA 1
ATOM 750 C C . SER A 1 88 ? 13.878 14.972 -9.674 1.00 90.38 88 SER A C 1
ATOM 752 O O . SER A 1 88 ? 12.814 15.368 -9.207 1.00 90.38 88 SER A O 1
ATOM 754 N N . MET A 1 89 ? 14.953 14.781 -8.904 1.00 92.88 89 MET A N 1
ATOM 755 C CA . MET A 1 89 ? 14.944 14.991 -7.454 1.00 92.88 89 MET A CA 1
ATOM 756 C C . MET A 1 89 ? 14.705 16.457 -7.092 1.00 92.88 89 MET A C 1
ATOM 758 O O . MET A 1 89 ? 13.924 16.732 -6.187 1.00 92.88 89 MET A O 1
ATOM 762 N N . VAL A 1 90 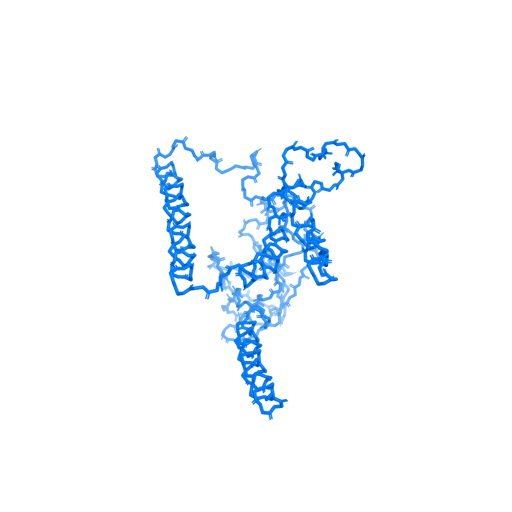? 15.328 17.396 -7.810 1.00 94.06 90 VAL A N 1
ATOM 763 C CA . VAL A 1 90 ? 15.121 18.836 -7.589 1.00 94.06 90 VAL A CA 1
ATOM 764 C C . VAL A 1 90 ? 13.676 19.232 -7.880 1.00 94.06 90 VAL A C 1
ATOM 766 O O . VAL A 1 90 ? 13.067 19.920 -7.067 1.00 94.06 90 VAL A O 1
ATOM 769 N N . MET A 1 91 ? 13.113 18.784 -9.005 1.00 90.62 91 MET A N 1
ATOM 770 C CA . MET A 1 91 ? 11.728 19.095 -9.373 1.00 90.62 91 MET A CA 1
ATOM 771 C C . MET A 1 91 ? 10.730 18.558 -8.344 1.00 90.62 91 MET A C 1
ATOM 773 O O . MET A 1 91 ? 9.948 19.332 -7.800 1.00 90.62 91 MET A O 1
ATOM 777 N N . ASN A 1 92 ? 10.823 17.269 -8.003 1.00 88.25 92 ASN A N 1
ATOM 778 C CA . ASN A 1 92 ? 9.949 16.662 -6.995 1.00 88.25 92 ASN A CA 1
ATOM 779 C C . ASN A 1 92 ? 10.152 17.294 -5.605 1.00 88.25 92 ASN A C 1
ATOM 781 O O . ASN A 1 92 ? 9.199 17.474 -4.853 1.00 88.25 92 ASN A O 1
ATOM 785 N N . GLY A 1 93 ? 11.391 17.655 -5.257 1.00 90.69 93 GLY A N 1
ATOM 786 C CA . GLY A 1 93 ? 11.704 18.316 -3.991 1.00 90.69 93 GLY A CA 1
ATOM 787 C C . GLY A 1 93 ? 11.075 19.704 -3.873 1.00 90.69 93 GLY A C 1
ATOM 788 O O . GLY A 1 93 ? 10.580 20.056 -2.804 1.00 90.69 93 GLY A O 1
ATOM 789 N N . ARG A 1 94 ? 11.046 20.474 -4.969 1.00 89.25 94 ARG A N 1
ATOM 790 C CA . ARG A 1 94 ? 10.380 21.783 -5.014 1.00 89.25 94 ARG A CA 1
ATOM 791 C C . ARG A 1 94 ? 8.872 21.656 -4.853 1.00 89.25 94 ARG A C 1
ATOM 793 O O . ARG A 1 94 ? 8.320 22.343 -4.005 1.00 89.25 94 ARG A O 1
ATOM 800 N N . GLU A 1 95 ? 8.236 20.752 -5.593 1.00 85.00 95 GLU A N 1
ATOM 801 C CA . GLU A 1 95 ? 6.792 20.505 -5.469 1.00 85.00 95 GLU A CA 1
ATOM 802 C C . GLU A 1 95 ? 6.415 20.076 -4.046 1.00 85.00 95 GLU A C 1
ATOM 804 O O . GLU A 1 95 ? 5.460 20.592 -3.469 1.00 85.00 95 GLU A O 1
ATOM 809 N N . PHE A 1 96 ? 7.206 19.189 -3.435 1.00 84.69 96 PHE A N 1
ATOM 810 C CA . PHE A 1 96 ? 7.001 18.780 -2.046 1.00 84.69 96 PHE A CA 1
ATOM 811 C C . PHE A 1 96 ? 7.127 19.956 -1.067 1.00 84.69 96 PHE A C 1
ATOM 813 O O . PHE A 1 96 ? 6.326 20.092 -0.142 1.00 84.69 96 PHE A O 1
ATOM 820 N N . GLN A 1 97 ? 8.126 20.819 -1.260 1.00 85.88 97 GLN A N 1
ATOM 821 C CA . GLN A 1 97 ? 8.315 21.998 -0.420 1.00 85.88 97 GLN A CA 1
ATOM 822 C C . GLN A 1 97 ? 7.171 23.005 -0.587 1.00 85.88 97 GLN A C 1
ATOM 824 O O . GLN A 1 97 ? 6.682 23.529 0.411 1.00 85.88 97 GLN A O 1
ATOM 829 N N . GLU A 1 98 ? 6.727 23.260 -1.817 1.00 85.00 98 GLU A N 1
ATOM 830 C CA . GLU A 1 98 ? 5.589 24.136 -2.115 1.00 85.00 98 GLU A CA 1
ATOM 831 C C . GLU A 1 98 ? 4.299 23.600 -1.485 1.00 85.00 98 GLU A C 1
ATOM 833 O O . GLU A 1 98 ? 3.601 24.352 -0.805 1.00 85.00 98 GLU A O 1
ATOM 838 N N . ALA A 1 99 ? 4.031 22.296 -1.602 1.00 80.19 99 ALA A N 1
ATOM 839 C CA . ALA A 1 99 ? 2.894 21.650 -0.947 1.00 80.19 99 ALA A CA 1
ATOM 840 C C . ALA A 1 99 ? 2.938 21.820 0.580 1.00 80.19 99 ALA A C 1
ATOM 842 O O . ALA A 1 99 ? 1.937 22.187 1.191 1.00 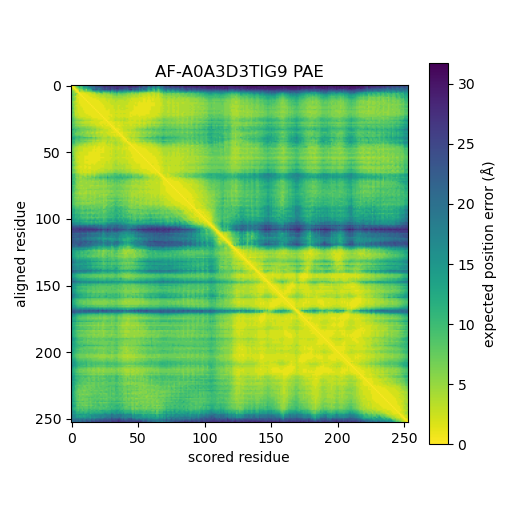80.19 99 ALA A O 1
ATOM 843 N N . LYS A 1 100 ? 4.113 21.642 1.195 1.00 80.56 100 LYS A N 1
ATOM 844 C CA . LYS A 1 100 ? 4.297 21.830 2.640 1.00 80.56 100 LYS A CA 1
ATOM 845 C C . LYS A 1 100 ? 4.112 23.288 3.076 1.00 80.56 100 LYS A C 1
ATOM 847 O O . LYS A 1 100 ? 3.564 23.544 4.143 1.00 80.56 100 LYS A O 1
ATOM 852 N N . ILE A 1 101 ? 4.563 24.254 2.273 1.00 82.56 101 ILE A N 1
ATOM 853 C CA . ILE A 1 101 ? 4.348 25.686 2.540 1.00 82.56 101 ILE A CA 1
ATOM 854 C C . ILE A 1 101 ? 2.856 26.024 2.444 1.00 82.56 101 ILE A C 1
ATOM 856 O O . ILE A 1 101 ? 2.336 26.745 3.294 1.00 82.56 101 ILE A O 1
ATOM 860 N N . LEU A 1 102 ? 2.154 25.487 1.445 1.00 77.50 102 LEU A N 1
ATOM 861 C CA . LEU A 1 102 ? 0.709 25.664 1.291 1.00 77.50 102 LEU A CA 1
ATOM 862 C C . LEU A 1 102 ? -0.062 25.079 2.482 1.00 77.50 102 LEU A C 1
ATOM 864 O O . LEU A 1 102 ? -0.918 25.771 3.031 1.00 77.50 102 LEU A O 1
ATOM 868 N N . GLU A 1 103 ? 0.304 23.878 2.934 1.00 69.88 103 GLU A N 1
ATOM 869 C CA . GLU A 1 103 ? -0.240 23.242 4.142 1.00 69.88 103 GLU A CA 1
ATOM 870 C C . GLU A 1 103 ? -0.021 24.124 5.385 1.00 69.88 103 GLU A C 1
ATOM 872 O O . GLU A 1 103 ? -0.961 24.435 6.111 1.00 69.88 103 GLU A O 1
ATOM 877 N N . GLN A 1 104 ? 1.203 24.616 5.597 1.00 75.06 104 GLN A N 1
ATOM 878 C CA . GLN A 1 104 ? 1.543 25.455 6.754 1.00 75.06 104 GLN A CA 1
ATOM 879 C C . GLN A 1 104 ? 0.921 26.857 6.713 1.00 75.06 104 GLN A C 1
ATOM 881 O O . GLN A 1 104 ? 0.702 27.461 7.761 1.00 75.06 104 GLN A O 1
ATOM 886 N N . SER A 1 105 ? 0.657 27.394 5.521 1.00 75.38 105 SER A N 1
ATOM 887 C CA . SER A 1 105 ? 0.068 28.729 5.344 1.00 75.38 105 SER A CA 1
ATOM 888 C C . SER A 1 105 ? -1.451 28.763 5.532 1.00 75.38 105 SER A C 1
ATOM 890 O O . SER A 1 105 ? -2.025 29.850 5.583 1.00 75.38 105 SER A O 1
ATOM 892 N N . GLY A 1 106 ? -2.115 27.603 5.612 1.00 65.88 106 GLY A N 1
ATOM 893 C CA . GLY A 1 106 ? -3.576 27.503 5.717 1.00 65.88 106 GLY A CA 1
ATOM 894 C C . GLY A 1 106 ? -4.334 27.966 4.464 1.00 65.88 106 GLY A C 1
ATOM 895 O O . GLY A 1 106 ? -5.558 28.058 4.488 1.00 65.88 106 GLY A O 1
ATOM 896 N N . LEU A 1 107 ? -3.630 28.259 3.362 1.00 65.12 107 LEU A N 1
ATOM 897 C CA . LEU A 1 107 ? -4.211 28.739 2.101 1.00 65.12 107 LEU A CA 1
ATOM 898 C C . LEU A 1 107 ? -4.789 27.609 1.233 1.00 65.12 107 LEU A C 1
ATOM 900 O O . LEU A 1 107 ? -5.495 27.882 0.263 1.00 65.12 107 LEU A O 1
ATOM 904 N N . TYR A 1 108 ? -4.488 26.350 1.564 1.00 59.00 108 TYR A N 1
ATOM 905 C CA . TYR A 1 108 ? -4.911 25.171 0.808 1.00 59.00 108 TYR A CA 1
ATOM 906 C C . TYR A 1 108 ? -5.236 23.989 1.728 1.00 59.00 108 TYR A C 1
ATOM 908 O O . TYR A 1 108 ? -4.765 22.875 1.517 1.00 59.00 108 TYR A O 1
ATOM 916 N N . ASP A 1 109 ? -6.041 24.218 2.762 1.00 57.44 109 ASP A N 1
ATOM 917 C CA . ASP A 1 109 ? -6.690 23.111 3.458 1.00 57.44 109 ASP A CA 1
ATOM 918 C C . ASP A 1 109 ? -8.195 23.216 3.212 1.00 57.44 109 ASP A C 1
ATOM 920 O O . ASP A 1 109 ? -8.858 24.084 3.793 1.00 57.44 109 ASP A O 1
ATOM 924 N N . PRO A 1 110 ? -8.779 22.421 2.295 1.00 60.38 110 PRO A N 1
ATOM 925 C CA . PRO A 1 110 ? -10.219 22.298 2.277 1.00 60.38 110 PRO A CA 1
ATOM 926 C C . PRO A 1 110 ? -10.582 21.627 3.598 1.00 60.38 110 PRO A C 1
ATOM 928 O O . PRO A 1 110 ? -10.461 20.408 3.669 1.00 60.38 110 PRO A O 1
ATOM 931 N N . VAL A 1 111 ? -10.985 22.424 4.606 1.00 63.69 111 VAL A N 1
ATOM 932 C CA . VAL A 1 111 ? -11.339 21.978 5.968 1.00 63.69 111 VAL A CA 1
ATOM 933 C C . VAL A 1 111 ? -11.869 20.555 5.877 1.00 63.69 111 VAL A C 1
ATOM 935 O O . VAL A 1 111 ? -12.928 20.376 5.251 1.00 63.69 111 VAL A O 1
ATOM 938 N N . PRO A 1 112 ? -11.104 19.554 6.357 1.00 60.03 112 PRO A N 1
ATOM 939 C CA . PRO A 1 112 ? -11.445 18.164 6.135 1.00 60.03 112 PRO A CA 1
ATOM 940 C C . PRO A 1 112 ? -12.883 17.951 6.571 1.00 60.03 112 PRO A C 1
ATOM 942 O O . PRO A 1 112 ? -13.251 18.200 7.719 1.00 60.03 112 PRO A O 1
ATOM 945 N N . SER A 1 113 ? -13.736 17.626 5.606 1.00 60.78 113 SER A N 1
ATOM 946 C CA . SER A 1 113 ? -15.166 17.595 5.840 1.00 60.78 113 SER A CA 1
ATOM 947 C C . SER A 1 113 ? -15.783 16.419 5.124 1.00 60.78 113 SER A C 1
ATOM 949 O O . SER A 1 113 ? -15.265 15.814 4.192 1.00 60.78 113 SER A O 1
ATOM 951 N N . GLU A 1 114 ? -16.961 16.066 5.579 1.00 60.31 114 GLU A N 1
ATOM 952 C CA . GLU A 1 114 ? -17.695 14.953 5.004 1.00 60.31 114 GLU A CA 1
ATOM 953 C C . GLU A 1 114 ? -18.188 15.317 3.597 1.00 60.31 114 GLU A C 1
ATOM 955 O O . GLU A 1 114 ? -18.270 14.466 2.719 1.00 60.31 114 GLU A O 1
ATOM 960 N N . LYS A 1 115 ? -18.436 16.613 3.361 1.00 63.03 115 LYS A N 1
ATOM 961 C CA . LYS A 1 115 ? -18.931 17.155 2.091 1.00 63.03 115 LYS A CA 1
ATOM 962 C C . LYS A 1 115 ? -17.904 17.092 0.965 1.00 63.03 115 LYS A C 1
ATOM 964 O O . LYS A 1 115 ? -18.298 17.058 -0.196 1.00 63.03 115 LYS A O 1
ATOM 969 N N . ASN A 1 116 ? -16.612 17.099 1.292 1.00 65.44 116 ASN A N 1
ATOM 970 C CA . ASN A 1 116 ? -15.535 17.015 0.304 1.00 65.44 116 ASN A CA 1
ATOM 971 C C . ASN A 1 116 ? -14.892 15.620 0.240 1.00 65.44 116 ASN A C 1
ATOM 973 O O . ASN A 1 116 ? -13.906 15.455 -0.474 1.00 65.44 116 ASN A O 1
ATOM 977 N N . TYR A 1 117 ? -15.446 14.626 0.953 1.00 60.47 117 TYR A N 1
ATOM 978 C CA . TYR A 1 117 ? -14.949 13.245 0.996 1.00 60.47 117 TYR A CA 1
ATOM 979 C C . TYR A 1 117 ? -13.442 13.139 1.303 1.00 60.47 117 TYR A C 1
ATOM 981 O O . TYR A 1 117 ? -12.798 12.158 0.925 1.00 60.47 117 TYR A O 1
ATOM 989 N N . TYR A 1 118 ? -12.869 14.133 1.995 1.00 61.06 118 TYR A N 1
ATOM 990 C CA . 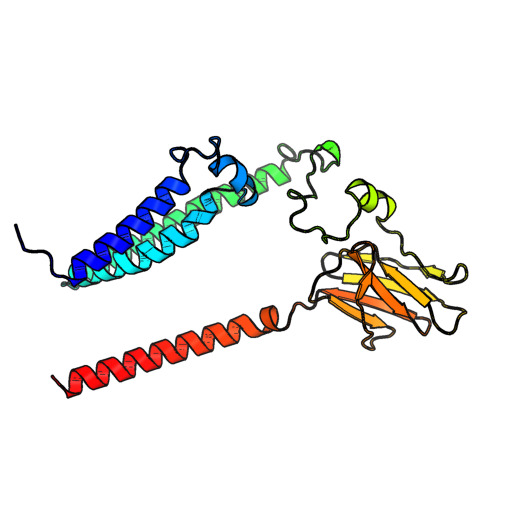TYR A 1 118 ? -11.418 14.303 2.129 1.00 61.06 118 TYR A CA 1
ATOM 991 C C . TYR A 1 118 ? -10.720 13.070 2.715 1.00 61.06 118 TYR A C 1
ATOM 993 O O . TYR A 1 118 ? -9.649 12.677 2.264 1.00 61.06 118 TYR A O 1
ATOM 1001 N N . HIS A 1 119 ? -11.356 12.399 3.677 1.00 58.81 119 HIS A N 1
ATOM 1002 C CA . HIS A 1 119 ? -10.788 11.226 4.346 1.00 58.81 119 HIS A CA 1
ATOM 1003 C C . HIS A 1 119 ? -10.991 9.901 3.604 1.00 58.81 119 HIS A C 1
ATOM 1005 O O . HIS A 1 119 ? -10.591 8.856 4.114 1.00 58.81 119 HIS A O 1
ATOM 1011 N N . LEU A 1 120 ? -11.658 9.909 2.447 1.00 60.81 120 LEU A N 1
ATOM 1012 C CA . LEU A 1 120 ? -12.307 8.701 1.944 1.00 60.81 120 LEU A CA 1
ATOM 1013 C C . LEU A 1 120 ? -11.718 8.149 0.653 1.00 60.81 120 LEU A C 1
ATOM 1015 O O . LEU A 1 120 ? -12.016 7.001 0.367 1.00 60.81 120 LEU A O 1
ATOM 1019 N N . ALA A 1 121 ? -10.882 8.892 -0.087 1.00 62.22 121 ALA A N 1
ATOM 1020 C CA . ALA A 1 121 ? -10.133 8.399 -1.258 1.00 62.22 121 ALA A CA 1
ATOM 1021 C C . ALA A 1 121 ? -10.921 7.375 -2.118 1.00 62.22 121 ALA A C 1
ATOM 1023 O O . ALA A 1 121 ? -10.498 6.234 -2.279 1.00 62.22 121 ALA A O 1
ATOM 1024 N N . ASN A 1 122 ? -12.113 7.759 -2.597 1.00 66.62 122 ASN A N 1
ATOM 1025 C CA . ASN A 1 122 ? -13.031 6.905 -3.375 1.00 66.62 122 ASN A CA 1
ATOM 1026 C C . ASN A 1 122 ? -13.411 5.551 -2.744 1.00 66.62 122 ASN A C 1
ATOM 1028 O O . ASN A 1 122 ? -13.815 4.643 -3.463 1.00 66.62 122 ASN A O 1
ATOM 1032 N N . GLN A 1 123 ? -13.324 5.410 -1.421 1.00 74.50 123 GLN A N 1
ATOM 1033 C CA . GLN A 1 123 ? -13.615 4.174 -0.690 1.00 74.50 123 GLN A CA 1
ATOM 1034 C C . GLN A 1 123 ? -12.691 2.995 -1.046 1.00 74.50 123 GLN A C 1
ATOM 1036 O O . GLN A 1 123 ? -12.988 1.842 -0.725 1.00 74.50 123 GLN A O 1
ATOM 1041 N N . ASP A 1 124 ? -11.528 3.261 -1.645 1.00 76.81 124 ASP A N 1
ATOM 1042 C CA . ASP A 1 124 ? -10.581 2.209 -2.047 1.00 76.81 124 ASP A CA 1
ATOM 1043 C C . ASP A 1 124 ? -10.054 1.395 -0.855 1.00 76.81 124 ASP A C 1
ATOM 1045 O O . ASP A 1 124 ? -9.630 0.248 -0.995 1.00 76.81 124 ASP A O 1
ATOM 1049 N N . TYR A 1 125 ? -10.085 2.014 0.326 1.00 80.69 125 TYR A N 1
ATOM 1050 C CA . TYR A 1 125 ? -9.619 1.474 1.596 1.00 80.69 125 TYR A CA 1
ATOM 1051 C C . TYR A 1 125 ? -10.778 1.289 2.585 1.00 80.69 125 TYR A C 1
ATOM 1053 O O . TYR A 1 125 ? -10.617 1.452 3.800 1.00 80.69 125 TYR A O 1
ATOM 1061 N N . THR A 1 126 ? -11.957 0.947 2.083 1.00 87.25 126 THR A N 1
ATOM 1062 C CA . THR A 1 126 ? -13.084 0.521 2.917 1.00 87.25 126 THR A CA 1
ATOM 1063 C C . THR A 1 126 ? -13.316 -0.973 2.728 1.00 87.25 126 THR A C 1
ATOM 1065 O O . THR A 1 126 ? -13.290 -1.464 1.598 1.00 87.25 126 THR A O 1
ATOM 1068 N N . PRO A 1 127 ? -13.528 -1.735 3.812 1.00 89.12 127 PRO A N 1
ATOM 1069 C CA . PRO A 1 127 ? -13.905 -3.135 3.704 1.00 89.12 127 PRO A CA 1
ATOM 1070 C C . PRO A 1 127 ? -15.184 -3.305 2.875 1.00 89.12 127 PRO A C 1
ATOM 1072 O O . PRO A 1 127 ? -16.133 -2.556 3.051 1.00 89.12 127 PRO A O 1
ATOM 1075 N N . ALA A 1 128 ? -15.254 -4.337 2.029 1.00 88.75 128 ALA A N 1
ATOM 1076 C CA . ALA A 1 128 ? -16.423 -4.580 1.169 1.00 88.75 128 ALA A CA 1
ATOM 1077 C C . ALA A 1 128 ? -17.737 -4.826 1.939 1.00 88.75 128 ALA A C 1
ATOM 1079 O O . ALA A 1 128 ? -18.815 -4.704 1.371 1.00 88.75 128 ALA A O 1
ATOM 1080 N N . ARG A 1 129 ? -17.630 -5.210 3.216 1.00 91.12 129 ARG A N 1
ATOM 1081 C CA . ARG A 1 129 ? -18.755 -5.404 4.136 1.00 91.12 129 ARG A CA 1
ATOM 1082 C C . ARG A 1 129 ? -19.202 -4.118 4.841 1.00 91.12 129 ARG A C 1
ATOM 1084 O O . ARG A 1 129 ? -20.202 -4.139 5.536 1.00 91.12 129 ARG A O 1
ATOM 1091 N N . PHE A 1 130 ? -18.449 -3.028 4.702 1.00 88.81 130 PHE A N 1
ATOM 1092 C CA . PHE A 1 130 ? -18.739 -1.782 5.397 1.00 88.81 130 PHE A CA 1
ATOM 1093 C C . PHE A 1 130 ? -20.038 -1.159 4.842 1.00 88.81 130 PHE A C 1
ATOM 1095 O O . PHE A 1 130 ? -20.104 -0.941 3.630 1.00 88.81 130 PHE A O 1
ATOM 1102 N N . PRO A 1 131 ? -21.062 -0.873 5.673 1.00 86.00 131 PRO A N 1
ATOM 1103 C CA . PRO A 1 131 ? -22.411 -0.532 5.197 1.00 86.00 131 PRO A CA 1
ATOM 1104 C C . PRO A 1 131 ? -22.507 0.729 4.361 1.00 86.00 131 PRO A C 1
ATOM 1106 O O . PRO A 1 131 ? -23.192 0.765 3.340 1.00 86.00 131 PRO A O 1
ATOM 1109 N N . SER A 1 132 ? -21.891 1.801 4.848 1.00 82.94 132 SER A N 1
ATOM 1110 C CA . SER A 1 132 ? -22.037 3.133 4.282 1.00 82.94 132 SER A CA 1
ATOM 1111 C C . SER A 1 132 ? -20.987 4.073 4.848 1.00 82.94 132 SER A C 1
ATOM 1113 O O . SER A 1 132 ? -20.366 3.810 5.877 1.00 82.94 132 SER A O 1
ATOM 1115 N N . LEU A 1 133 ? -20.804 5.211 4.189 1.00 73.62 133 LEU A N 1
ATOM 1116 C CA . LEU A 1 133 ? -19.910 6.254 4.679 1.00 73.62 133 LEU A CA 1
ATOM 1117 C C . LEU A 1 133 ? -20.447 6.942 5.928 1.00 73.62 133 LEU A C 1
ATOM 1119 O O . LEU A 1 133 ? -19.672 7.404 6.757 1.00 73.62 133 LEU A O 1
ATOM 1123 N N . GLU A 1 134 ? -21.761 7.028 6.073 1.00 77.75 134 GLU A N 1
ATOM 1124 C CA . GLU A 1 134 ? -22.415 7.613 7.237 1.00 77.75 134 GLU A CA 1
ATOM 1125 C C . GLU A 1 134 ? -22.155 6.763 8.483 1.00 77.75 134 GLU A C 1
ATOM 1127 O O . GLU A 1 134 ? -21.896 7.312 9.556 1.00 77.75 134 GLU A O 1
ATOM 1132 N N . TYR A 1 135 ? -22.089 5.439 8.311 1.00 82.19 135 TYR A N 1
ATOM 1133 C CA . TYR A 1 135 ? -21.851 4.491 9.393 1.00 82.19 135 TYR A CA 1
ATOM 1134 C C . TYR A 1 135 ? -20.514 4.724 10.111 1.00 82.19 135 TYR A C 1
ATOM 1136 O O . TYR A 1 135 ? -20.422 4.528 11.322 1.00 82.19 135 TYR A O 1
ATOM 1144 N N . ILE A 1 136 ? -19.470 5.232 9.432 1.00 77.56 136 ILE A N 1
ATOM 1145 C CA . ILE A 1 136 ? -18.199 5.525 10.122 1.00 77.56 136 ILE A CA 1
ATOM 1146 C C . ILE A 1 136 ? -18.346 6.617 11.179 1.00 77.56 136 ILE A C 1
ATOM 1148 O O . ILE A 1 136 ? -17.626 6.583 12.172 1.00 77.56 136 ILE A O 1
ATOM 1152 N N . LYS A 1 137 ? -19.270 7.565 10.994 1.00 75.88 137 LYS A N 1
ATOM 1153 C CA . LYS A 1 137 ? -19.505 8.660 11.944 1.00 75.88 137 LYS A CA 1
ATOM 1154 C C . LYS A 1 137 ? -20.199 8.138 13.184 1.00 75.88 137 LYS A C 1
ATOM 1156 O O . LYS A 1 137 ? -19.772 8.439 14.290 1.00 75.88 137 LYS A O 1
ATOM 1161 N N . GLU A 1 138 ? -21.223 7.316 12.977 1.00 82.44 138 GLU A N 1
ATOM 1162 C CA . GLU A 1 138 ? -21.970 6.665 14.051 1.00 82.44 138 GLU A CA 1
ATOM 1163 C C . GLU A 1 138 ? -21.063 5.743 14.864 1.00 82.44 138 GLU A C 1
ATOM 1165 O O . GLU A 1 138 ? -21.158 5.686 16.086 1.00 82.44 138 GLU A O 1
ATOM 1170 N N . ARG A 1 139 ? -20.128 5.056 14.201 1.00 85.62 139 ARG A N 1
ATOM 1171 C CA . ARG A 1 139 ? -19.175 4.168 14.870 1.00 85.62 139 ARG A CA 1
ATOM 1172 C C . ARG A 1 139 ? -17.958 4.890 15.441 1.00 85.62 139 ARG A C 1
ATOM 1174 O O . ARG A 1 139 ? -17.266 4.305 16.272 1.00 85.62 139 ARG A O 1
ATOM 1181 N N . ALA A 1 140 ? -17.649 6.118 15.022 1.00 80.50 140 ALA A N 1
ATOM 1182 C CA . ALA A 1 140 ? -16.395 6.783 15.366 1.00 80.50 140 ALA A CA 1
ATOM 1183 C C . ALA A 1 140 ? -16.211 6.910 16.886 1.00 80.50 140 ALA A C 1
ATOM 1185 O O . ALA A 1 140 ? -16.875 7.694 17.553 1.00 80.50 140 ALA A O 1
ATOM 1186 N N . GLY A 1 141 ? -15.249 6.157 17.425 1.00 82.75 141 GLY A N 1
ATOM 1187 C CA . GLY A 1 141 ? -14.899 6.210 18.845 1.00 82.75 141 GLY A CA 1
ATOM 1188 C C . GLY A 1 141 ? -15.802 5.396 19.771 1.00 82.75 141 GLY A C 1
ATOM 1189 O O . GLY A 1 141 ? -15.597 5.439 20.978 1.00 82.75 141 GLY A O 1
ATOM 1190 N N . ILE A 1 142 ? -16.748 4.627 19.230 1.00 90.81 142 ILE A N 1
ATOM 1191 C CA . ILE A 1 142 ? -17.637 3.764 20.012 1.00 90.81 142 ILE A CA 1
ATOM 1192 C C . ILE A 1 142 ? -17.173 2.314 19.878 1.00 90.81 142 ILE A C 1
ATOM 1194 O O . ILE A 1 142 ? -17.041 1.808 18.766 1.00 90.81 142 ILE A O 1
ATOM 1198 N N . ILE A 1 143 ? -16.949 1.620 20.989 1.00 94.06 143 ILE A N 1
ATOM 1199 C CA . ILE A 1 143 ? -16.768 0.162 21.005 1.00 94.06 143 ILE A CA 1
ATOM 1200 C C . ILE A 1 143 ? -18.129 -0.470 21.299 1.00 94.06 143 ILE A C 1
ATOM 1202 O O . ILE A 1 143 ? -18.816 -0.024 22.212 1.00 94.06 143 ILE A O 1
ATOM 1206 N N . ILE A 1 144 ? -18.523 -1.469 20.507 1.00 94.62 144 ILE A N 1
ATOM 1207 C CA . ILE A 1 144 ? -19.760 -2.229 20.732 1.00 94.62 144 ILE A CA 1
ATOM 1208 C C . ILE A 1 144 ? -19.392 -3.531 21.434 1.00 94.62 144 ILE A C 1
ATOM 1210 O O . ILE A 1 144 ? -18.449 -4.208 21.024 1.00 94.62 144 ILE A O 1
ATOM 1214 N N . THR A 1 145 ? -20.137 -3.866 22.480 1.00 94.94 145 THR A N 1
ATOM 1215 C CA . THR A 1 145 ? -20.003 -5.094 23.268 1.00 94.94 145 THR A CA 1
ATOM 1216 C C . THR A 1 145 ? -21.256 -5.949 23.086 1.00 94.94 145 THR A C 1
ATOM 1218 O O . THR A 1 145 ? -22.339 -5.425 22.818 1.00 94.94 145 THR A O 1
ATOM 1221 N N . GLY A 1 146 ? -21.127 -7.269 23.198 1.00 91.56 146 GLY A N 1
ATOM 1222 C CA . GLY A 1 146 ? -22.251 -8.204 23.128 1.00 91.56 146 GLY A CA 1
ATOM 1223 C C . GLY A 1 146 ? -23.066 -8.260 24.422 1.00 91.56 146 GLY A C 1
ATOM 1224 O O . GLY A 1 146 ? -24.226 -8.675 24.397 1.00 91.56 146 GLY A O 1
ATOM 1225 N N . HIS A 1 147 ? -22.493 -7.812 25.542 1.00 91.06 147 HIS A N 1
ATOM 1226 C CA . HIS A 1 147 ? -23.165 -7.730 26.836 1.00 91.06 147 HIS A CA 1
ATOM 1227 C C . HIS A 1 147 ? -23.255 -6.288 27.361 1.00 91.06 147 HIS A C 1
ATOM 1229 O O . HIS A 1 147 ? -22.274 -5.544 27.344 1.00 91.06 147 HIS A O 1
ATOM 1235 N N . GLU A 1 148 ? -24.428 -5.911 27.890 1.00 86.44 148 GLU A N 1
ATOM 1236 C CA . GLU A 1 148 ? -24.695 -4.569 28.448 1.00 86.44 148 GLU A CA 1
ATOM 1237 C C . GLU A 1 148 ? -23.846 -4.251 29.689 1.00 86.44 148 GLU A C 1
ATOM 1239 O O . GLU A 1 148 ? -23.540 -3.093 29.961 1.00 86.44 148 GLU A O 1
ATOM 1244 N N . ASN A 1 149 ? -23.440 -5.281 30.437 1.00 90.19 149 ASN A N 1
ATOM 1245 C CA . ASN A 1 149 ? -22.663 -5.123 31.667 1.00 90.19 149 ASN A CA 1
ATOM 1246 C C . ASN A 1 149 ? -21.155 -4.990 31.412 1.00 90.19 149 ASN A C 1
ATOM 1248 O O . ASN A 1 149 ? -20.397 -4.792 32.363 1.00 90.19 149 ASN A O 1
ATOM 1252 N N . THR A 1 150 ? -20.715 -5.140 30.163 1.00 93.88 150 THR A N 1
ATOM 1253 C CA . THR A 1 150 ? -19.310 -4.991 29.798 1.00 93.88 150 THR A CA 1
ATOM 1254 C C . THR A 1 150 ? -18.952 -3.517 29.746 1.00 93.88 150 THR A C 1
ATOM 1256 O O . THR A 1 150 ? -19.532 -2.747 28.981 1.00 93.88 150 THR A O 1
ATOM 1259 N N . GLN A 1 151 ? -17.974 -3.118 30.553 1.00 95.00 151 GLN A N 1
ATOM 1260 C CA . GLN A 1 151 ? -17.513 -1.736 30.602 1.00 95.00 151 GLN A CA 1
ATOM 1261 C C . GLN A 1 151 ? -16.249 -1.573 29.773 1.00 95.00 151 GLN A C 1
ATOM 1263 O O . GLN A 1 151 ? -15.340 -2.398 29.828 1.00 95.00 151 GLN A O 1
ATOM 1268 N N . VAL A 1 152 ? -16.187 -0.482 29.015 1.00 96.06 152 VAL A N 1
ATOM 1269 C CA . VAL A 1 152 ? -15.018 -0.099 28.226 1.00 96.06 152 VAL A CA 1
ATOM 1270 C C . VAL A 1 152 ? -14.561 1.277 28.685 1.00 96.06 152 VAL A C 1
ATOM 1272 O O . VAL A 1 152 ? -15.357 2.217 28.723 1.00 96.06 152 VAL A O 1
ATOM 1275 N N . SER A 1 153 ? -13.278 1.412 29.006 1.00 96.25 153 SER A N 1
ATOM 1276 C CA . SER A 1 153 ? -12.660 2.677 29.405 1.00 96.25 153 SER A CA 1
ATOM 1277 C C . SER A 1 153 ? -11.354 2.926 28.652 1.00 96.25 153 SER A C 1
ATOM 1279 O O . SER A 1 153 ? -10.851 2.076 27.916 1.00 96.25 153 SER A O 1
ATOM 1281 N N . ASP A 1 154 ? -10.825 4.144 28.787 1.00 95.81 154 ASP A N 1
ATOM 1282 C CA . ASP A 1 154 ? -9.493 4.519 28.296 1.00 95.81 154 ASP A CA 1
ATOM 1283 C C . ASP A 1 154 ? -9.245 4.237 26.803 1.00 95.81 154 ASP A C 1
ATOM 1285 O O . ASP A 1 154 ? -8.117 3.970 26.373 1.00 95.81 154 ASP A O 1
ATOM 1289 N N . PHE A 1 155 ? -10.303 4.339 25.990 1.00 95.56 155 PHE A N 1
ATOM 1290 C CA . PHE A 1 155 ? -10.211 4.169 24.546 1.00 95.56 155 PHE A CA 1
ATOM 1291 C C . PHE A 1 155 ? -9.287 5.218 23.921 1.00 95.56 155 PHE A C 1
ATOM 1293 O O . PHE A 1 155 ? -9.524 6.426 23.990 1.00 95.56 155 PHE A O 1
ATOM 1300 N N . LYS A 1 156 ? -8.239 4.740 23.252 1.00 94.88 156 LYS A N 1
ATOM 1301 C CA . LYS A 1 156 ? -7.274 5.549 22.509 1.00 94.88 156 LYS A CA 1
ATOM 1302 C C . LYS A 1 156 ? -7.085 4.961 21.124 1.00 94.88 156 LYS A C 1
ATOM 1304 O O . LYS A 1 156 ? -6.852 3.762 20.958 1.00 94.88 156 LYS A O 1
ATOM 1309 N N . ARG A 1 157 ? -7.149 5.827 20.114 1.00 91.31 157 ARG A N 1
ATOM 1310 C CA . ARG A 1 157 ? -6.897 5.475 18.716 1.00 91.31 157 ARG A CA 1
ATOM 1311 C C . ARG A 1 157 ? -5.758 6.323 18.176 1.00 91.31 157 ARG A C 1
ATOM 1313 O O . ARG A 1 157 ? -5.920 7.515 17.943 1.00 91.31 157 ARG A O 1
ATOM 1320 N N . GLU A 1 158 ? -4.639 5.668 17.928 1.00 91.25 158 GLU A N 1
ATOM 1321 C CA . GLU A 1 158 ? -3.465 6.228 17.273 1.00 91.25 158 GLU A CA 1
ATOM 1322 C C . GLU A 1 158 ? -3.333 5.670 15.848 1.00 91.25 158 GLU A C 1
ATOM 1324 O O . GLU A 1 158 ? -4.091 4.788 15.417 1.00 91.25 158 GLU A O 1
ATOM 1329 N N . TYR A 1 159 ? -2.344 6.178 15.107 1.00 86.75 159 TYR A N 1
ATOM 1330 C CA . TYR A 1 159 ? -2.124 5.864 13.694 1.00 86.75 159 TYR A CA 1
ATOM 1331 C C . TYR A 1 159 ? -2.164 4.357 13.391 1.00 86.75 159 TYR A C 1
ATOM 1333 O O . TYR A 1 159 ? -2.952 3.918 12.556 1.00 86.75 159 TYR A O 1
ATOM 1341 N N . ASN A 1 160 ? -1.389 3.537 14.105 1.00 92.31 160 ASN A N 1
ATOM 1342 C CA . ASN A 1 160 ? -1.314 2.085 13.893 1.00 92.31 160 ASN A CA 1
ATOM 1343 C C . ASN A 1 160 ? -1.847 1.252 15.069 1.00 92.31 160 ASN A C 1
ATOM 1345 O O . ASN A 1 160 ? -1.848 0.026 14.968 1.00 92.31 160 ASN A O 1
ATOM 1349 N N . THR A 1 161 ? -2.277 1.900 16.153 1.00 95.69 161 THR A N 1
ATOM 1350 C CA . THR A 1 161 ? -2.580 1.248 17.430 1.00 95.69 161 THR A CA 1
ATOM 1351 C C . THR A 1 161 ? -3.934 1.702 17.967 1.00 95.69 161 THR A C 1
ATOM 1353 O O . THR A 1 161 ? -4.293 2.874 17.875 1.00 95.69 161 THR A O 1
ATOM 1356 N N . THR A 1 162 ? -4.697 0.773 18.528 1.00 96.56 162 THR A N 1
ATOM 1357 C CA . THR A 1 162 ? -5.932 1.037 19.266 1.00 96.56 162 THR A CA 1
ATOM 1358 C C . THR A 1 162 ? -5.856 0.322 20.606 1.00 96.56 162 THR A C 1
ATOM 1360 O O . THR A 1 162 ? -5.637 -0.886 20.636 1.00 96.56 162 THR A O 1
ATOM 1363 N N . THR A 1 163 ? -6.028 1.053 21.703 1.00 97.50 163 THR A N 1
ATOM 1364 C CA . THR A 1 163 ? -6.007 0.493 23.060 1.00 97.50 163 THR A CA 1
ATOM 1365 C C . THR A 1 163 ? -7.251 0.889 23.823 1.00 97.50 163 THR A C 1
ATOM 1367 O O . THR A 1 163 ? -7.755 1.991 23.624 1.00 97.50 163 THR A O 1
ATOM 1370 N N . PHE A 1 164 ? -7.703 0.022 24.714 1.00 97.81 164 PHE A N 1
ATOM 1371 C CA . PHE A 1 164 ? -8.763 0.302 25.676 1.00 97.81 164 PHE A CA 1
ATOM 1372 C C . PHE A 1 164 ? -8.670 -0.707 26.815 1.00 97.81 164 PHE A C 1
ATOM 1374 O O . PHE A 1 164 ? -8.100 -1.789 26.640 1.00 97.81 164 PHE A O 1
ATOM 1381 N N . ASP A 1 165 ? -9.234 -0.352 27.956 1.00 97.88 165 ASP A N 1
ATOM 1382 C CA . ASP A 1 165 ? -9.430 -1.276 29.062 1.00 97.88 165 ASP A CA 1
ATOM 1383 C C . ASP A 1 165 ? -10.868 -1.802 29.002 1.00 97.88 165 ASP A C 1
ATOM 1385 O O . ASP A 1 165 ? -11.797 -1.075 28.639 1.00 97.88 165 ASP A O 1
ATOM 1389 N N . ILE A 1 166 ? -11.037 -3.093 29.278 1.00 96.88 166 ILE A N 1
ATOM 1390 C CA . ILE A 1 166 ? -12.333 -3.768 29.264 1.00 96.88 166 ILE A CA 1
ATOM 1391 C C . ILE A 1 166 ? -12.552 -4.512 30.574 1.00 96.88 166 ILE A C 1
ATOM 1393 O O . ILE A 1 166 ? -11.662 -5.219 31.047 1.00 96.88 166 ILE A O 1
ATOM 1397 N N . ASP A 1 167 ? -13.742 -4.366 31.142 1.00 96.12 167 ASP A N 1
ATOM 1398 C CA . ASP A 1 167 ? -14.189 -5.129 32.299 1.00 96.12 167 ASP A CA 1
ATOM 1399 C C . ASP A 1 167 ? -15.422 -5.952 31.928 1.00 96.12 167 ASP A C 1
ATOM 1401 O O . ASP A 1 167 ? -16.477 -5.395 31.616 1.00 96.12 167 ASP A O 1
ATOM 1405 N N . ILE A 1 168 ? -15.273 -7.278 31.920 1.00 93.75 168 ILE A N 1
ATOM 1406 C CA . ILE A 1 168 ? -16.352 -8.213 31.604 1.00 93.75 168 ILE A CA 1
ATOM 1407 C C . ILE A 1 168 ? -16.848 -8.889 32.884 1.00 93.75 168 ILE A C 1
ATOM 1409 O O . ILE A 1 168 ? -16.073 -9.360 33.712 1.00 93.75 168 ILE A O 1
ATOM 1413 N N . GLN A 1 169 ? -18.168 -8.984 33.029 1.00 84.69 169 GLN A N 1
ATOM 1414 C CA . GLN A 1 169 ? -18.798 -9.776 34.096 1.00 84.69 169 GLN A CA 1
ATOM 1415 C C . GLN A 1 169 ? -19.190 -11.186 33.628 1.00 84.69 169 GLN A C 1
ATOM 1417 O O . GLN A 1 169 ? -19.477 -12.059 34.445 1.00 84.69 169 GLN A O 1
ATOM 1422 N N . ALA A 1 170 ? -19.226 -11.400 32.310 1.00 78.06 170 ALA A N 1
ATOM 1423 C CA . ALA A 1 170 ? -19.505 -12.682 31.678 1.00 78.06 170 ALA A CA 1
ATOM 1424 C C . ALA A 1 170 ? -18.217 -13.497 31.464 1.00 78.06 170 ALA A C 1
ATOM 1426 O O . ALA A 1 170 ? -17.111 -12.968 31.528 1.00 78.06 170 ALA A O 1
ATOM 1427 N N . ASN A 1 171 ? -18.365 -14.792 31.166 1.00 84.00 171 ASN A N 1
ATOM 1428 C CA . ASN A 1 171 ? -17.232 -15.670 30.832 1.00 84.00 171 ASN A CA 1
ATOM 1429 C C . ASN A 1 171 ? -16.581 -15.324 29.481 1.00 84.00 171 ASN A C 1
ATOM 1431 O O . ASN A 1 171 ? -15.455 -15.737 29.209 1.00 84.00 171 ASN A O 1
ATOM 1435 N N . GLU A 1 172 ? -17.323 -14.653 28.604 1.00 93.25 172 GLU A N 1
ATOM 1436 C CA . GLU A 1 172 ? -16.925 -14.330 27.241 1.00 93.25 172 GLU A CA 1
ATOM 1437 C C . GLU A 1 172 ? -17.771 -13.152 26.748 1.00 93.25 172 GLU A C 1
ATOM 1439 O O . GLU A 1 172 ? -18.944 -13.062 27.105 1.00 93.25 172 GLU A O 1
ATOM 1444 N N . ASP A 1 173 ? -17.195 -12.266 25.940 1.00 95.50 173 ASP A N 1
ATOM 1445 C CA . ASP A 1 173 ? -17.925 -11.220 25.227 1.00 95.50 173 ASP A CA 1
ATOM 1446 C C . ASP A 1 173 ? -17.336 -10.995 23.827 1.00 95.50 173 ASP A C 1
ATOM 1448 O O . ASP A 1 173 ? -16.132 -11.152 23.590 1.00 95.50 173 ASP A O 1
ATOM 1452 N N . ILE A 1 174 ? -18.197 -10.614 22.889 1.00 96.06 174 ILE A N 1
ATOM 1453 C CA . ILE A 1 174 ? -17.824 -10.226 21.533 1.00 96.06 174 ILE A CA 1
ATOM 1454 C C . ILE A 1 174 ? -17.721 -8.705 21.488 1.00 96.06 174 ILE A C 1
ATOM 1456 O O . ILE A 1 174 ? -18.668 -7.991 21.803 1.00 96.06 174 ILE A O 1
ATOM 1460 N N . VAL A 1 175 ? -16.559 -8.208 21.074 1.00 96.56 175 VAL A N 1
ATOM 1461 C CA . VAL A 1 175 ? -16.230 -6.783 21.098 1.00 96.56 175 VAL A CA 1
ATOM 1462 C C . VAL A 1 175 ? -15.872 -6.316 19.696 1.00 96.56 175 VAL A C 1
ATOM 1464 O O . VAL A 1 175 ? -14.883 -6.769 19.116 1.00 96.56 175 VAL A O 1
ATOM 1467 N N . GLU A 1 176 ? -16.650 -5.378 19.160 1.00 96.56 176 GLU A N 1
ATOM 1468 C CA . GLU A 1 176 ? -16.402 -4.753 17.864 1.00 96.56 176 GLU A CA 1
ATOM 1469 C C . GLU A 1 176 ? -15.784 -3.358 18.029 1.00 96.56 176 GLU A C 1
ATOM 1471 O O . GLU A 1 176 ? -16.363 -2.428 18.602 1.00 96.56 176 GLU A O 1
ATOM 1476 N N . ILE A 1 177 ? -14.591 -3.201 17.463 1.00 95.31 177 ILE A N 1
ATOM 1477 C CA . ILE A 1 177 ? -13.768 -1.999 17.554 1.00 95.31 177 ILE A CA 1
ATOM 1478 C C . ILE A 1 177 ? -14.030 -1.118 16.328 1.00 95.31 177 ILE A C 1
ATOM 1480 O O . ILE A 1 177 ? -14.018 -1.633 15.210 1.00 95.31 177 ILE A O 1
ATOM 1484 N N . PRO A 1 178 ? -14.159 0.217 16.475 1.00 92.94 178 PRO A N 1
ATOM 1485 C CA . PRO A 1 178 ? -14.437 1.139 15.372 1.00 92.94 178 PRO A CA 1
ATOM 1486 C C . PRO A 1 178 ? -13.189 1.408 14.513 1.00 92.94 178 PRO A C 1
ATOM 1488 O O . PRO A 1 178 ? -12.653 2.522 14.438 1.00 92.94 178 PRO A O 1
ATOM 1491 N N . ARG A 1 179 ? -12.680 0.341 13.895 1.00 91.94 179 ARG A N 1
ATOM 1492 C CA . ARG A 1 179 ? -11.479 0.304 13.066 1.00 91.94 179 ARG A CA 1
ATOM 1493 C C . ARG A 1 179 ? -11.666 -0.711 11.944 1.00 91.94 179 ARG A C 1
ATOM 1495 O O . ARG A 1 179 ? -12.013 -1.859 12.205 1.00 91.94 179 ARG A O 1
ATOM 1502 N N . TYR A 1 180 ? -11.413 -0.287 10.705 1.00 92.31 180 TYR A N 1
ATOM 1503 C CA . TYR A 1 180 ? -11.503 -1.167 9.541 1.00 92.31 180 TYR A CA 1
ATOM 1504 C C . TYR A 1 180 ? -10.607 -2.390 9.691 1.00 92.31 180 TYR A C 1
ATOM 1506 O O . TYR A 1 180 ? -9.422 -2.277 10.027 1.00 92.31 180 TYR A O 1
ATOM 1514 N N . TYR A 1 181 ? -11.170 -3.553 9.382 1.00 94.06 181 TYR A N 1
ATOM 1515 C CA . TYR A 1 181 ? -10.411 -4.783 9.346 1.00 94.06 181 TYR A CA 1
ATOM 1516 C C . TYR A 1 181 ? -9.492 -4.827 8.122 1.00 94.06 181 TYR A C 1
ATOM 1518 O O . TYR A 1 181 ? -9.935 -4.718 6.979 1.00 94.06 181 TYR A O 1
ATOM 1526 N N . TYR A 1 182 ? -8.211 -5.090 8.377 1.00 93.75 182 TYR A N 1
ATOM 1527 C CA . TYR A 1 1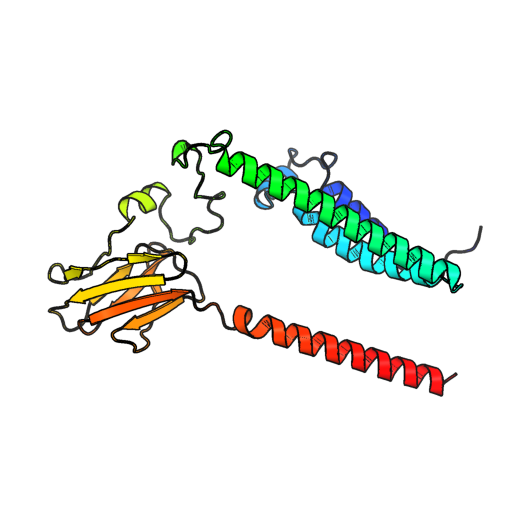82 ? -7.208 -5.398 7.363 1.00 93.75 182 TYR A CA 1
ATOM 1528 C C . TYR A 1 182 ? -6.360 -6.597 7.771 1.00 93.75 182 TYR A C 1
ATOM 1530 O O . TYR A 1 182 ? -6.053 -6.804 8.946 1.00 93.75 182 TYR A O 1
ATOM 1538 N N . LYS A 1 183 ? -5.890 -7.361 6.781 1.00 93.56 183 LYS A N 1
ATOM 1539 C CA . LYS A 1 183 ? -4.872 -8.386 7.033 1.00 93.56 183 LYS A CA 1
ATOM 1540 C C . LYS A 1 183 ? -3.603 -7.719 7.565 1.00 93.56 183 LYS A C 1
ATOM 1542 O O . LYS A 1 183 ? -3.089 -6.799 6.939 1.00 93.56 183 LYS A O 1
ATOM 1547 N N . GLY A 1 184 ? -3.075 -8.231 8.675 1.00 95.12 184 GLY A N 1
ATOM 1548 C CA . GLY A 1 184 ? -1.869 -7.701 9.320 1.00 95.12 184 GLY A CA 1
ATOM 1549 C C . GLY A 1 184 ? -2.116 -7.024 10.668 1.00 95.12 184 GLY A C 1
ATOM 1550 O O . GLY A 1 184 ? -1.141 -6.704 11.343 1.00 95.12 184 GLY A O 1
ATOM 1551 N N . TYR A 1 185 ? -3.373 -6.843 11.087 1.00 97.00 185 TYR A N 1
ATOM 1552 C CA . TYR A 1 185 ? -3.667 -6.541 12.488 1.00 97.00 185 TYR A CA 1
ATOM 1553 C C . TYR A 1 185 ? -3.377 -7.745 13.386 1.00 97.00 185 TYR A C 1
ATOM 1555 O O . TYR A 1 185 ? -3.617 -8.893 13.006 1.00 97.00 185 TYR A O 1
ATOM 1563 N N . THR A 1 186 ? -2.892 -7.458 14.588 1.00 97.25 186 THR A N 1
ATOM 1564 C CA . THR A 1 186 ? -2.773 -8.386 15.716 1.00 97.25 186 THR A CA 1
ATOM 1565 C C . THR A 1 186 ? -3.427 -7.753 16.939 1.00 97.25 186 THR A C 1
ATOM 1567 O O . THR A 1 186 ? -3.475 -6.526 17.045 1.00 97.25 186 THR A O 1
ATOM 1570 N N . ALA A 1 187 ? -3.939 -8.575 17.850 1.00 98.00 187 ALA A N 1
ATOM 1571 C CA . ALA A 1 187 ? -4.577 -8.121 19.077 1.00 98.00 187 ALA A CA 1
ATOM 1572 C C . ALA A 1 187 ? -3.981 -8.854 20.274 1.00 98.00 187 ALA A C 1
ATOM 1574 O O . ALA A 1 187 ? -3.704 -10.051 20.195 1.00 98.00 187 ALA A O 1
ATOM 1575 N N . THR A 1 188 ? -3.804 -8.134 21.375 1.00 98.19 188 THR A N 1
ATOM 1576 C CA . THR A 1 188 ? -3.392 -8.698 22.655 1.00 98.19 188 THR A CA 1
ATOM 1577 C C . THR A 1 188 ? -4.365 -8.298 23.754 1.00 98.19 188 THR A C 1
ATOM 1579 O O . THR A 1 188 ? -4.916 -7.196 23.735 1.00 98.19 188 THR A O 1
ATOM 1582 N N . LEU A 1 189 ? -4.556 -9.199 24.714 1.00 97.94 189 LEU A N 1
ATOM 1583 C CA . LEU A 1 189 ? -5.260 -8.973 25.972 1.00 97.94 189 LEU A CA 1
ATOM 1584 C C . LEU A 1 189 ? -4.277 -9.258 27.104 1.00 97.94 189 LEU A C 1
ATOM 1586 O O . LEU A 1 189 ? -3.690 -10.340 27.154 1.00 97.94 189 LEU A O 1
ATOM 1590 N N . ASN A 1 190 ? -4.017 -8.269 27.959 1.00 97.25 190 ASN A N 1
ATOM 1591 C CA . ASN A 1 190 ? -3.013 -8.372 29.028 1.00 97.25 190 ASN A CA 1
ATOM 1592 C C . ASN A 1 190 ? -1.627 -8.825 28.514 1.00 97.25 190 ASN A C 1
ATOM 1594 O O . ASN A 1 190 ? -0.892 -9.551 29.182 1.00 97.25 190 ASN A O 1
ATOM 1598 N N . GLY A 1 191 ? -1.279 -8.420 27.286 1.00 96.50 191 GLY A N 1
ATOM 1599 C CA . GLY A 1 191 ? -0.022 -8.780 26.623 1.00 96.50 191 GLY A CA 1
ATOM 1600 C C . GLY A 1 191 ? 0.021 -10.180 25.997 1.00 96.50 191 GLY A C 1
ATOM 1601 O O . GLY A 1 191 ? 1.040 -10.530 25.408 1.00 96.50 191 GLY A O 1
ATOM 1602 N N . LYS A 1 192 ? -1.054 -10.972 26.080 1.00 97.50 192 LYS A N 1
ATOM 1603 C CA . LYS A 1 192 ? -1.171 -12.276 25.410 1.00 97.50 192 LYS A CA 1
ATOM 1604 C C . LYS A 1 192 ? -1.918 -12.133 24.092 1.00 97.50 192 LYS A C 1
ATOM 1606 O O . LYS A 1 192 ? -2.946 -11.464 24.048 1.00 97.50 192 LYS A O 1
ATOM 1611 N N . ASP A 1 193 ? -1.425 -12.783 23.044 1.00 97.50 193 ASP A N 1
ATOM 1612 C CA . ASP A 1 193 ? -2.076 -12.772 21.734 1.00 97.50 193 ASP A CA 1
ATOM 1613 C C . ASP A 1 193 ? -3.475 -13.394 21.804 1.00 97.50 193 ASP A C 1
ATOM 1615 O O . ASP A 1 193 ? -3.664 -14.487 22.345 1.00 97.50 193 ASP A O 1
ATOM 1619 N N . ILE A 1 194 ? -4.444 -12.705 21.207 1.00 97.25 194 ILE A N 1
ATOM 1620 C CA . ILE A 1 194 ? -5.816 -13.183 21.045 1.00 97.25 194 ILE A CA 1
ATOM 1621 C C . ILE A 1 194 ? -6.209 -13.159 19.563 1.00 97.25 194 ILE A C 1
ATOM 1623 O O . ILE A 1 194 ? -5.740 -12.304 18.801 1.00 97.25 194 ILE A O 1
ATOM 1627 N N . PRO A 1 195 ? -7.052 -14.103 19.114 1.00 96.75 195 PRO A N 1
ATOM 1628 C CA . PRO A 1 195 ? -7.530 -14.105 17.742 1.00 96.75 195 PRO A CA 1
ATOM 1629 C C . PRO A 1 195 ? -8.433 -12.896 17.482 1.00 96.75 195 PRO A C 1
ATOM 1631 O O . PRO A 1 195 ? -9.190 -12.458 18.346 1.00 96.75 195 PRO A O 1
ATOM 1634 N N . LEU A 1 196 ? -8.383 -12.401 16.249 1.00 96.81 196 LEU A N 1
ATOM 1635 C CA . LEU A 1 196 ? -9.263 -11.355 15.744 1.00 96.81 196 LEU A CA 1
ATOM 1636 C C . LEU A 1 196 ? -9.852 -11.773 14.402 1.00 96.81 196 LEU A C 1
ATOM 1638 O O . LEU A 1 196 ? -9.238 -12.549 13.659 1.00 96.81 196 LEU A O 1
ATOM 1642 N N . LYS A 1 197 ? -11.027 -11.250 14.068 1.00 97.00 197 LYS A N 1
ATOM 1643 C CA . LYS A 1 197 ? -11.677 -11.483 12.773 1.00 97.00 197 LYS A CA 1
ATOM 1644 C C . LYS A 1 197 ? -12.342 -10.207 12.259 1.00 97.00 197 LYS A C 1
ATOM 1646 O O . LYS A 1 197 ? -12.332 -9.172 12.920 1.00 97.00 197 LYS A O 1
ATOM 1651 N N . GLN A 1 198 ? -12.856 -10.295 11.040 1.00 96.81 198 GLN A N 1
ATOM 1652 C CA . GLN A 1 198 ? -13.680 -9.256 10.444 1.00 96.81 198 GLN A CA 1
ATOM 1653 C C . GLN A 1 198 ? -15.131 -9.458 10.885 1.00 96.81 198 GLN A C 1
ATOM 1655 O O . GLN A 1 198 ? -15.643 -10.570 10.728 1.00 96.81 198 GLN A O 1
ATOM 1660 N N . SER A 1 199 ? -15.773 -8.409 11.394 1.00 95.75 199 SER A N 1
ATOM 1661 C CA . SER A 1 199 ? -17.204 -8.423 11.702 1.00 95.75 199 SER A CA 1
ATOM 1662 C C . SER A 1 199 ? -18.064 -8.425 10.434 1.00 95.75 199 SER A C 1
ATOM 1664 O O . SER A 1 199 ? -17.564 -8.328 9.299 1.00 95.75 199 SER A O 1
ATOM 1666 N N . ASP A 1 200 ? -19.377 -8.524 10.611 1.00 94.31 200 ASP A N 1
ATOM 1667 C CA . ASP A 1 200 ? -20.334 -8.359 9.514 1.00 94.31 200 ASP A CA 1
ATOM 1668 C C . ASP A 1 200 ? -20.326 -6.938 8.947 1.00 94.31 200 ASP A C 1
ATOM 1670 O O . ASP A 1 200 ? -20.579 -6.768 7.762 1.00 94.31 200 ASP A O 1
ATOM 1674 N N . GLU A 1 201 ? -19.866 -5.967 9.736 1.00 93.38 201 GLU A N 1
ATOM 1675 C CA . GLU A 1 201 ? -19.707 -4.566 9.347 1.00 93.38 201 GLU A CA 1
ATOM 1676 C C . GLU A 1 201 ? -18.315 -4.255 8.790 1.00 93.38 201 GLU A C 1
ATOM 1678 O O . GLU A 1 201 ? -17.950 -3.110 8.540 1.00 93.38 201 GLU A O 1
ATOM 1683 N N . GLY A 1 202 ? -17.473 -5.273 8.607 1.00 93.88 202 GLY A N 1
ATOM 1684 C CA . GLY A 1 202 ? -16.125 -5.098 8.082 1.00 93.88 202 GLY A CA 1
ATOM 1685 C C . GLY A 1 202 ? -15.124 -4.488 9.069 1.00 93.88 202 GLY A C 1
ATOM 1686 O O . GLY A 1 202 ? -14.004 -4.161 8.667 1.00 93.88 202 GLY A O 1
ATOM 1687 N N . LEU A 1 203 ? -15.489 -4.355 10.341 1.00 94.44 203 LEU A N 1
ATOM 1688 C CA . LEU A 1 203 ? -14.643 -3.833 11.410 1.00 94.44 203 LEU A CA 1
ATOM 1689 C C . LEU A 1 203 ? -13.876 -4.957 12.120 1.00 94.44 203 LEU A C 1
ATOM 1691 O O . LEU A 1 203 ? -14.041 -6.140 11.815 1.00 94.44 203 LEU A O 1
ATOM 1695 N N . ILE A 1 204 ? -12.963 -4.587 13.018 1.00 96.69 204 ILE A N 1
ATOM 1696 C CA . ILE A 1 204 ? -12.227 -5.555 13.837 1.00 96.69 204 ILE A CA 1
ATOM 1697 C C . ILE A 1 204 ? -13.143 -6.065 14.951 1.00 96.69 204 ILE A C 1
ATOM 1699 O O . ILE A 1 204 ? -13.626 -5.279 15.760 1.00 96.69 204 ILE A O 1
ATOM 1703 N N . GLU A 1 205 ? -13.301 -7.384 15.025 1.00 97.81 205 GLU A N 1
ATOM 1704 C CA . GLU A 1 205 ? -14.027 -8.075 16.089 1.00 97.81 205 GLU A CA 1
ATOM 1705 C C . GLU A 1 205 ? -13.078 -8.968 16.891 1.00 97.81 205 GLU A C 1
ATOM 1707 O O . GLU A 1 205 ? -12.257 -9.704 16.324 1.00 97.81 205 GLU A O 1
ATOM 1712 N N . LEU A 1 206 ? -13.212 -8.905 18.212 1.00 97.88 206 LEU A N 1
ATOM 1713 C CA . LEU A 1 206 ? -12.481 -9.708 19.181 1.00 97.88 206 LEU A CA 1
ATOM 1714 C C . LEU A 1 206 ? -13.453 -10.525 20.020 1.00 97.88 206 LEU A C 1
ATOM 1716 O O . LEU A 1 206 ? -14.558 -10.088 20.320 1.00 97.88 206 LEU A O 1
ATOM 1720 N N . ASN A 1 207 ? -12.992 -11.693 20.441 1.00 96.56 207 ASN A N 1
ATOM 1721 C CA . ASN A 1 207 ? -13.643 -12.480 21.471 1.00 96.56 207 ASN A CA 1
ATOM 1722 C C . ASN A 1 207 ? -12.791 -12.361 22.746 1.00 96.56 207 ASN A C 1
ATOM 1724 O O . ASN A 1 207 ? -11.636 -12.800 22.763 1.00 96.56 207 ASN A O 1
ATOM 1728 N N . ILE A 1 208 ? -13.340 -11.706 23.767 1.00 96.00 208 ILE A N 1
ATOM 1729 C CA . ILE A 1 208 ? -12.675 -11.384 25.030 1.00 96.00 208 ILE A CA 1
ATOM 1730 C C . ILE A 1 208 ? -13.202 -12.312 26.123 1.00 96.00 208 ILE A C 1
ATOM 1732 O O . ILE A 1 208 ? -14.405 -12.446 26.295 1.00 96.00 208 ILE A O 1
ATOM 1736 N N . LYS A 1 209 ? -12.293 -12.944 26.873 1.00 94.12 209 LYS A N 1
ATOM 1737 C CA . LYS A 1 209 ? -12.620 -13.963 27.892 1.00 94.12 209 LYS A CA 1
ATOM 1738 C C . LYS A 1 209 ? -12.236 -13.578 29.316 1.00 94.12 209 LYS A C 1
ATOM 1740 O O . LYS A 1 209 ? -12.505 -14.321 30.251 1.00 94.12 209 LYS A O 1
ATOM 1745 N N . GLU A 1 210 ? -11.563 -12.447 29.475 1.00 95.19 210 GLU A N 1
ATOM 1746 C CA . GLU A 1 210 ? -11.171 -11.906 30.772 1.00 95.19 210 GLU A CA 1
ATOM 1747 C C . GLU A 1 210 ? -11.077 -10.380 30.692 1.00 95.19 210 GLU A C 1
ATOM 1749 O O . GLU A 1 210 ? -10.861 -9.820 29.613 1.00 95.19 210 GLU A O 1
ATOM 1754 N N . SER A 1 211 ? -11.227 -9.714 31.836 1.00 96.81 211 SER A N 1
ATOM 1755 C CA . SER A 1 211 ? -11.011 -8.273 31.952 1.00 96.81 211 SER A CA 1
ATOM 1756 C C . SER A 1 211 ? -9.532 -7.919 31.770 1.00 96.81 211 SER A C 1
ATOM 1758 O O . SER A 1 211 ? -8.624 -8.709 32.061 1.00 96.81 211 SER A O 1
ATOM 1760 N N . GLY A 1 212 ? -9.272 -6.696 31.326 1.00 97.00 212 GLY A N 1
ATOM 1761 C CA . GLY A 1 212 ? -7.931 -6.139 31.263 1.00 97.00 212 GLY A CA 1
ATOM 1762 C C . GLY A 1 212 ? -7.707 -5.233 30.067 1.00 97.00 212 GLY A C 1
ATOM 1763 O O . GLY A 1 212 ? -8.636 -4.669 29.494 1.00 97.00 212 GLY A O 1
ATOM 1764 N N . LYS A 1 213 ? -6.439 -5.085 29.692 1.00 98.19 213 LYS A N 1
ATOM 1765 C CA . LYS A 1 213 ? -6.044 -4.143 28.649 1.00 98.19 213 LYS A CA 1
ATOM 1766 C C . LYS A 1 213 ? -6.007 -4.809 27.286 1.00 98.19 213 LYS A C 1
ATOM 1768 O O . LYS A 1 213 ? -5.199 -5.716 27.063 1.00 98.19 213 LYS A O 1
ATOM 1773 N N . VAL A 1 214 ? -6.811 -4.300 26.359 1.00 98.44 214 VAL A N 1
ATOM 1774 C CA . VAL A 1 214 ? -6.801 -4.701 24.952 1.00 98.44 214 VAL A CA 1
ATOM 1775 C C . VAL A 1 214 ? -5.905 -3.764 24.156 1.00 98.44 214 VAL A C 1
ATOM 1777 O O . VAL A 1 214 ? -5.942 -2.541 24.302 1.00 98.44 214 VAL A O 1
ATOM 1780 N N . THR A 1 215 ? -5.076 -4.337 23.291 1.00 98.25 215 THR A N 1
ATOM 1781 C CA . THR A 1 215 ? -4.217 -3.593 22.368 1.00 98.25 215 THR A CA 1
ATOM 1782 C C . THR A 1 215 ? -4.287 -4.217 20.983 1.00 98.25 215 THR A C 1
ATOM 1784 O O . THR A 1 215 ? -3.915 -5.369 20.792 1.00 98.25 215 THR A O 1
ATOM 1787 N N . VAL A 1 216 ? -4.743 -3.449 19.998 1.00 98.00 216 VAL A N 1
ATOM 1788 C CA . VAL A 1 216 ? -4.814 -3.843 18.588 1.00 98.00 216 VAL A CA 1
ATOM 1789 C C . VAL A 1 216 ? -3.807 -3.028 17.796 1.00 98.00 216 VAL A C 1
ATOM 1791 O O . VAL A 1 216 ? -3.876 -1.801 17.788 1.00 98.00 216 VAL A O 1
ATOM 1794 N N . ILE A 1 217 ? -2.878 -3.697 17.116 1.00 97.31 217 ILE A N 1
ATOM 1795 C CA . ILE A 1 217 ? -1.777 -3.057 16.385 1.00 97.31 217 ILE A CA 1
ATOM 1796 C C . ILE A 1 217 ? -1.745 -3.581 14.956 1.00 97.31 217 ILE A C 1
ATOM 1798 O O . ILE A 1 217 ? -1.859 -4.783 14.716 1.00 97.31 217 ILE A O 1
ATOM 1802 N N . TYR A 1 218 ? -1.550 -2.690 13.984 1.00 96.25 218 TYR A N 1
ATOM 1803 C CA . TYR A 1 218 ? -1.193 -3.102 12.630 1.00 96.25 218 TYR A CA 1
ATOM 1804 C C . TYR A 1 218 ? 0.282 -3.520 12.588 1.00 96.25 218 TYR A C 1
ATOM 1806 O O . TYR A 1 218 ? 1.180 -2.701 12.391 1.00 96.25 218 TYR A O 1
ATOM 1814 N N . SER A 1 219 ? 0.531 -4.813 12.777 1.00 93.50 219 SER A N 1
ATOM 1815 C CA . SER A 1 219 ? 1.873 -5.407 12.765 1.00 93.50 219 SER A CA 1
ATOM 1816 C C . SER A 1 219 ? 2.395 -5.694 11.353 1.00 93.50 219 SER A C 1
ATOM 1818 O O . SER A 1 219 ? 3.567 -6.032 11.185 1.00 93.50 219 SER A O 1
ATOM 1820 N N . GLY A 1 220 ? 1.535 -5.593 10.338 1.00 93.38 220 GLY A N 1
ATOM 1821 C CA . GLY A 1 220 ? 1.843 -5.935 8.954 1.00 93.38 220 GLY A CA 1
ATOM 1822 C C . GLY A 1 220 ? 1.771 -7.437 8.670 1.00 93.38 220 GLY A C 1
ATOM 1823 O O . GLY A 1 220 ? 1.867 -8.289 9.557 1.00 93.38 220 GLY A O 1
ATOM 1824 N N . THR A 1 221 ? 1.580 -7.775 7.398 1.00 94.75 221 THR A N 1
ATOM 1825 C CA . THR A 1 221 ? 1.458 -9.173 6.956 1.00 94.75 221 THR A CA 1
ATOM 1826 C C . THR A 1 221 ? 2.814 -9.873 6.874 1.00 94.75 221 THR A C 1
ATOM 1828 O O . THR A 1 221 ? 3.858 -9.233 6.753 1.00 94.75 221 THR A O 1
ATOM 1831 N N . PHE A 1 222 ? 2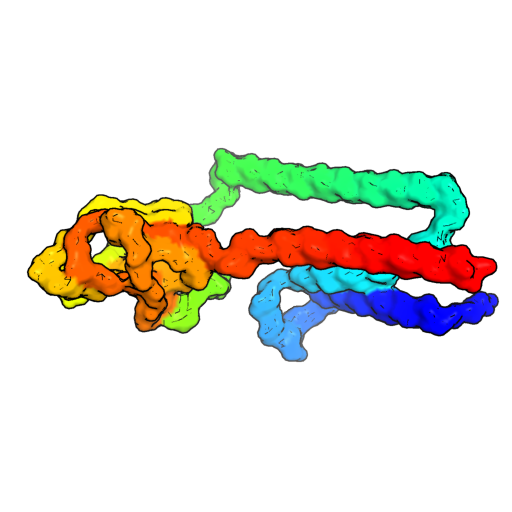.802 -11.210 6.859 1.00 93.38 222 PHE A N 1
ATOM 1832 C CA . PHE A 1 222 ? 4.001 -12.011 6.588 1.00 93.38 222 PHE A CA 1
ATOM 1833 C C . PHE A 1 222 ? 4.711 -11.550 5.303 1.00 93.38 222 PHE A C 1
ATOM 1835 O O . PHE A 1 222 ? 5.907 -11.271 5.315 1.00 93.38 222 PHE A O 1
ATOM 1842 N N . LEU A 1 223 ? 3.964 -11.377 4.207 1.00 94.19 223 LEU A N 1
ATOM 1843 C CA . LEU A 1 223 ? 4.529 -10.908 2.940 1.00 94.19 223 LEU A CA 1
ATOM 1844 C C . LEU A 1 223 ? 5.153 -9.515 3.065 1.00 94.19 223 LEU A C 1
ATOM 1846 O O . LEU A 1 223 ? 6.245 -9.301 2.551 1.00 94.19 223 LEU A O 1
ATOM 1850 N N . GLN A 1 224 ? 4.521 -8.583 3.781 1.00 93.50 224 GLN A N 1
ATOM 1851 C CA . GLN A 1 224 ? 5.104 -7.256 4.007 1.00 93.50 224 GLN A CA 1
ATOM 1852 C C . GLN A 1 224 ? 6.434 -7.344 4.761 1.00 93.50 224 GLN A C 1
ATOM 1854 O O . GLN A 1 224 ? 7.409 -6.738 4.325 1.00 93.50 224 GLN A O 1
ATOM 1859 N N . LYS A 1 225 ? 6.505 -8.152 5.825 1.00 93.81 225 LYS A N 1
ATOM 1860 C CA . LYS A 1 225 ? 7.725 -8.317 6.631 1.00 93.81 225 LYS A CA 1
ATOM 1861 C C . LYS A 1 225 ? 8.861 -8.979 5.853 1.00 93.81 225 LYS A C 1
ATOM 1863 O O . LYS A 1 225 ? 10.013 -8.590 6.022 1.00 93.81 225 LYS A O 1
ATOM 1868 N N . TYR A 1 226 ? 8.550 -9.960 5.001 1.00 95.62 226 TYR A N 1
ATOM 1869 C CA . TYR A 1 226 ? 9.578 -10.802 4.382 1.00 95.62 226 TYR A CA 1
ATOM 1870 C C . TYR A 1 226 ? 9.857 -10.537 2.892 1.00 95.62 226 TYR A C 1
ATOM 1872 O O . TYR A 1 226 ? 10.856 -11.029 2.364 1.00 95.62 226 TYR A O 1
ATOM 1880 N N . SER A 1 227 ? 9.040 -9.728 2.210 1.00 96.19 227 SER A N 1
ATOM 1881 C CA . SER A 1 227 ? 9.200 -9.405 0.777 1.00 96.19 227 SER A CA 1
ATOM 1882 C C . SER A 1 227 ? 10.561 -8.800 0.425 1.00 96.19 227 SER A C 1
ATOM 1884 O O . SER A 1 227 ? 11.105 -9.087 -0.647 1.00 96.19 227 SER A O 1
ATOM 1886 N N . ILE A 1 228 ? 11.151 -8.019 1.335 1.00 95.00 228 ILE A N 1
ATOM 1887 C CA . ILE A 1 228 ? 12.470 -7.421 1.121 1.00 95.00 228 ILE A CA 1
ATOM 1888 C C . ILE A 1 228 ? 13.568 -8.487 1.043 1.00 95.00 228 ILE A C 1
ATOM 1890 O O . ILE A 1 228 ? 14.414 -8.430 0.154 1.00 95.00 228 ILE A O 1
ATOM 1894 N N . TYR A 1 229 ? 13.520 -9.516 1.894 1.00 96.25 229 TYR A N 1
ATOM 1895 C CA . TYR A 1 229 ? 14.503 -10.601 1.866 1.00 96.25 229 TYR A CA 1
ATOM 1896 C C . TYR A 1 229 ? 14.356 -11.451 0.607 1.00 96.25 229 TYR A C 1
ATOM 1898 O O . TYR A 1 229 ? 15.358 -11.793 -0.015 1.00 96.25 229 TYR A O 1
ATOM 1906 N N . ILE A 1 230 ? 13.117 -11.729 0.187 1.00 95.81 230 ILE A N 1
ATOM 1907 C CA . ILE A 1 230 ? 12.841 -12.430 -1.076 1.00 95.81 230 ILE A CA 1
ATOM 1908 C C . ILE A 1 230 ? 13.455 -11.654 -2.247 1.00 95.81 230 ILE A C 1
ATOM 1910 O O . ILE A 1 230 ? 14.138 -12.237 -3.088 1.00 95.81 230 ILE A O 1
ATOM 1914 N N . THR A 1 231 ? 13.273 -10.331 -2.263 1.00 95.62 231 THR A N 1
ATOM 1915 C CA . THR A 1 231 ? 13.849 -9.449 -3.288 1.00 95.62 231 THR A CA 1
ATOM 1916 C C . THR A 1 231 ? 15.376 -9.491 -3.280 1.00 95.62 231 THR A C 1
ATOM 1918 O O . THR A 1 231 ? 15.991 -9.671 -4.329 1.00 95.62 231 THR A O 1
ATOM 1921 N N . ILE A 1 232 ? 16.005 -9.380 -2.105 1.00 97.19 232 ILE A N 1
ATOM 1922 C CA . ILE A 1 232 ? 17.468 -9.435 -1.968 1.00 97.19 232 ILE A CA 1
ATOM 1923 C C . ILE A 1 232 ? 18.012 -10.773 -2.481 1.00 97.19 232 ILE A C 1
ATOM 1925 O O . ILE A 1 232 ? 18.956 -10.788 -3.271 1.00 97.19 232 ILE A O 1
ATOM 1929 N N . ILE A 1 233 ? 17.402 -11.891 -2.083 1.00 97.38 233 ILE A N 1
ATOM 1930 C CA . ILE A 1 233 ? 17.814 -13.232 -2.518 1.00 97.38 233 ILE A CA 1
ATOM 1931 C C . ILE A 1 233 ? 17.675 -13.368 -4.037 1.00 97.38 233 ILE A C 1
ATOM 1933 O O . ILE A 1 233 ? 18.609 -13.829 -4.691 1.00 97.38 233 ILE A O 1
ATOM 1937 N N . ALA A 1 234 ? 16.560 -12.920 -4.618 1.00 96.69 234 ALA A N 1
ATOM 1938 C CA . ALA A 1 234 ? 16.357 -12.951 -6.065 1.00 96.69 234 ALA A CA 1
ATOM 1939 C C . ALA A 1 234 ? 17.425 -12.136 -6.817 1.00 96.69 234 ALA A C 1
ATOM 1941 O O . ALA A 1 234 ? 17.977 -12.612 -7.811 1.00 96.69 234 ALA A O 1
ATOM 1942 N N . CYS A 1 235 ? 17.777 -10.949 -6.314 1.00 96.69 235 CYS A N 1
ATOM 1943 C CA . CYS A 1 235 ? 18.848 -10.126 -6.875 1.00 96.69 235 CYS A CA 1
ATOM 1944 C C . CYS A 1 235 ? 20.212 -10.824 -6.803 1.00 96.69 235 CYS A C 1
ATOM 1946 O O . CYS A 1 235 ? 20.941 -10.843 -7.795 1.00 96.69 235 CYS A O 1
ATOM 1948 N N . LEU A 1 236 ? 20.555 -11.428 -5.662 1.00 97.56 236 LEU A N 1
ATOM 1949 C CA . LEU A 1 236 ? 21.813 -12.163 -5.501 1.00 97.56 236 LEU A CA 1
ATOM 1950 C C . LEU A 1 236 ? 21.885 -13.359 -6.452 1.00 97.56 236 LEU A C 1
ATOM 1952 O O . LEU A 1 236 ? 22.883 -13.517 -7.153 1.00 97.56 236 LEU A O 1
ATOM 1956 N N . LEU A 1 237 ? 20.811 -14.148 -6.546 1.00 97.69 237 LEU A N 1
ATOM 1957 C CA . LEU A 1 237 ? 20.723 -15.274 -7.478 1.00 97.69 237 LEU A CA 1
ATOM 1958 C C . LEU A 1 237 ? 20.882 -14.821 -8.933 1.00 97.69 237 LEU A C 1
ATOM 1960 O O . LEU A 1 237 ? 21.605 -15.465 -9.694 1.00 97.69 237 LEU A O 1
ATOM 1964 N N . LEU A 1 238 ? 20.271 -13.696 -9.314 1.00 95.88 238 LEU A N 1
ATOM 1965 C CA . LEU A 1 238 ? 20.418 -13.124 -10.651 1.00 95.88 238 LEU A CA 1
ATOM 1966 C C . LEU A 1 238 ? 21.865 -12.692 -10.931 1.00 95.88 238 LEU A C 1
ATOM 1968 O O . LEU A 1 238 ? 22.405 -13.006 -11.991 1.00 95.88 238 LEU A O 1
ATOM 1972 N N . ILE A 1 239 ? 22.521 -12.018 -9.982 1.00 96.19 239 ILE A N 1
ATOM 1973 C CA . ILE A 1 239 ? 23.931 -11.619 -10.105 1.00 96.19 239 ILE A CA 1
ATOM 1974 C C . ILE A 1 239 ? 24.821 -12.856 -10.259 1.00 96.19 239 ILE A C 1
ATOM 1976 O O . ILE A 1 239 ? 25.644 -12.918 -11.177 1.00 96.19 239 ILE A O 1
ATOM 1980 N N . THR A 1 240 ? 24.643 -13.866 -9.404 1.00 96.56 240 THR A N 1
ATOM 1981 C CA . THR A 1 240 ? 25.396 -15.124 -9.475 1.00 96.56 240 THR A CA 1
ATOM 1982 C C . THR A 1 240 ? 25.179 -15.823 -10.813 1.00 96.56 240 THR A C 1
ATOM 1984 O O . THR A 1 240 ? 26.149 -16.251 -11.442 1.00 96.56 240 THR A O 1
ATOM 1987 N N . TYR A 1 241 ? 23.934 -15.884 -11.289 1.00 96.19 241 TYR A N 1
ATOM 1988 C CA . TYR A 1 241 ? 23.597 -16.434 -12.598 1.00 96.19 241 TYR A CA 1
ATOM 1989 C C . TYR A 1 241 ? 24.348 -15.714 -13.727 1.00 96.19 241 TYR A C 1
ATOM 1991 O O . TYR A 1 241 ? 25.007 -16.374 -14.532 1.00 96.19 241 TYR A O 1
ATOM 1999 N N . ILE A 1 242 ? 24.329 -14.376 -13.751 1.00 94.19 242 ILE A N 1
ATOM 2000 C CA . ILE A 1 242 ? 25.030 -13.568 -14.763 1.00 94.19 242 ILE A CA 1
ATOM 2001 C C . ILE A 1 242 ? 26.543 -13.835 -14.732 1.00 94.19 242 ILE A C 1
ATOM 2003 O O . ILE A 1 242 ? 27.160 -14.024 -15.782 1.00 94.19 242 ILE A O 1
ATOM 2007 N N . ILE A 1 243 ? 27.154 -13.901 -13.544 1.00 95.06 243 ILE A N 1
ATOM 2008 C CA . ILE A 1 243 ? 28.592 -14.180 -13.394 1.00 95.06 243 ILE A CA 1
ATOM 2009 C C . ILE A 1 243 ? 28.939 -15.573 -13.936 1.00 95.06 243 ILE A C 1
ATOM 2011 O O . ILE A 1 243 ? 29.902 -15.714 -14.693 1.00 95.06 243 ILE A O 1
ATOM 2015 N N . ILE A 1 244 ? 28.171 -16.603 -13.567 1.00 95.25 244 ILE A N 1
ATOM 2016 C CA . ILE A 1 244 ? 28.398 -17.983 -14.027 1.00 95.25 244 ILE A CA 1
ATOM 2017 C C . ILE A 1 244 ? 28.227 -18.076 -15.544 1.00 95.25 244 ILE A C 1
ATOM 2019 O O . ILE A 1 244 ? 29.053 -18.691 -16.221 1.00 95.25 244 ILE A O 1
ATOM 2023 N N . PHE A 1 245 ? 27.178 -17.457 -16.079 1.00 93.12 245 PHE A N 1
ATOM 2024 C CA . PHE A 1 245 ? 26.892 -17.451 -17.508 1.00 93.12 245 PHE A CA 1
ATOM 2025 C C . PHE A 1 245 ? 28.026 -16.799 -18.311 1.00 93.12 245 PHE A C 1
ATOM 2027 O O . PHE A 1 245 ? 28.536 -17.404 -19.254 1.00 93.12 245 PHE A O 1
ATOM 2034 N N . ASN A 1 246 ? 28.513 -15.633 -17.877 1.00 89.50 246 ASN A N 1
ATOM 2035 C CA . ASN A 1 246 ? 29.632 -14.948 -18.529 1.00 89.50 246 ASN A CA 1
ATOM 2036 C C . ASN A 1 246 ? 30.938 -15.753 -18.459 1.00 89.50 246 ASN A C 1
ATOM 2038 O O . ASN A 1 246 ? 31.680 -15.809 -19.437 1.00 89.50 246 ASN A O 1
ATOM 2042 N N . LYS A 1 247 ? 31.212 -16.433 -17.335 1.00 88.81 247 LYS A N 1
ATOM 2043 C CA . LYS A 1 247 ? 32.371 -17.336 -17.226 1.00 88.81 247 LYS A CA 1
ATOM 2044 C C . LYS A 1 247 ? 32.289 -18.503 -18.213 1.00 88.81 247 LYS A C 1
ATOM 2046 O O . LYS A 1 247 ? 33.310 -18.869 -18.786 1.00 88.81 247 LYS A O 1
ATOM 2051 N N . LYS A 1 248 ? 31.101 -19.083 -18.420 1.00 85.50 248 LYS A N 1
ATOM 2052 C CA . LYS A 1 248 ? 30.899 -20.162 -19.405 1.00 85.50 248 LYS A CA 1
ATOM 2053 C C . LYS A 1 248 ? 31.109 -19.674 -20.836 1.00 85.50 248 LYS A C 1
ATOM 2055 O O . LYS A 1 248 ? 31.776 -20.361 -21.598 1.00 85.50 248 LYS A O 1
ATOM 2060 N N . LEU A 1 249 ? 30.591 -18.494 -21.182 1.00 81.25 249 LEU A N 1
ATOM 2061 C CA . LEU A 1 249 ? 30.802 -17.901 -22.505 1.00 81.25 249 LEU A CA 1
ATOM 2062 C C . LEU A 1 249 ? 32.286 -17.650 -22.790 1.00 81.25 249 LEU A C 1
ATOM 2064 O O . LEU A 1 249 ? 32.769 -18.071 -23.831 1.00 81.25 249 LEU A O 1
ATOM 2068 N N . ASN A 1 250 ? 33.021 -17.066 -21.840 1.00 75.25 250 ASN A N 1
ATOM 2069 C CA . ASN A 1 250 ? 34.457 -16.807 -21.999 1.00 75.25 250 ASN A CA 1
ATOM 2070 C C . ASN A 1 250 ? 35.322 -18.077 -22.026 1.00 75.25 250 ASN A C 1
ATOM 2072 O O . ASN A 1 250 ? 36.461 -18.013 -22.461 1.00 75.25 250 ASN A O 1
ATOM 2076 N N . LYS A 1 251 ? 34.824 -19.213 -21.517 1.00 72.00 251 LYS A N 1
ATOM 2077 C CA . LYS A 1 251 ? 35.525 -20.505 -21.594 1.00 72.00 251 LYS A CA 1
ATOM 2078 C C . LYS A 1 251 ? 35.293 -21.218 -22.935 1.00 72.00 251 LYS A C 1
ATOM 2080 O O . LYS A 1 251 ? 36.085 -22.078 -23.301 1.00 72.00 251 LYS A O 1
ATOM 2085 N N . ASN A 1 252 ? 34.199 -20.891 -23.623 1.00 62.69 252 ASN A N 1
ATOM 2086 C CA . ASN A 1 252 ? 33.792 -21.494 -24.894 1.00 62.69 252 ASN A CA 1
ATOM 2087 C C . ASN A 1 252 ? 34.127 -20.618 -26.121 1.00 62.69 252 ASN A C 1
ATOM 2089 O O . ASN A 1 252 ? 33.780 -21.008 -27.235 1.00 62.69 252 ASN A O 1
ATOM 2093 N N . ALA A 1 253 ? 34.729 -19.444 -25.913 1.00 53.56 253 ALA A N 1
ATOM 2094 C CA . ALA A 1 253 ? 35.223 -18.526 -26.939 1.00 53.56 253 ALA A CA 1
ATOM 2095 C C . ALA A 1 253 ? 36.752 -18.585 -26.986 1.00 53.56 253 ALA A C 1
ATOM 2097 O O . ALA A 1 253 ? 37.298 -18.464 -28.103 1.00 53.56 253 ALA A O 1
#

Sequence (253 aa):
LYEKTKEIKKIDIIAIFGLFYVFIASNLFPWEIFPFNKMKFIQFPMRFFVFASYFFAIAGSFYLYKTIHSRFRKYLCLSIILITIGLSMVMNGREFQEAKILEQSGLYDPVPSEKNYYHLANQDYTPARFPSLEYIKERAGIIITGHENTQVSDFKREYNTTTFDIDIQANEDIVEIPRYYYKGYTATLNGKDIPLKQSDEGLIELNIKESGKVTVIYSGTFLQKYSIYITIIACLLLITYIIIFNKKLNKNA

Mean predicted aligned error: 8.45 Å

Solvent-accessible surface area (backbone atoms only — not comparable to full-atom values): 14296 Å² total; per-residue (Å²): 133,84,80,76,51,78,65,55,56,54,38,51,53,38,36,49,52,14,51,50,26,50,43,55,36,36,91,83,36,67,52,85,40,86,74,46,45,75,54,57,86,66,78,47,49,64,67,36,46,60,56,17,48,54,29,37,52,56,30,48,52,52,52,47,61,78,66,50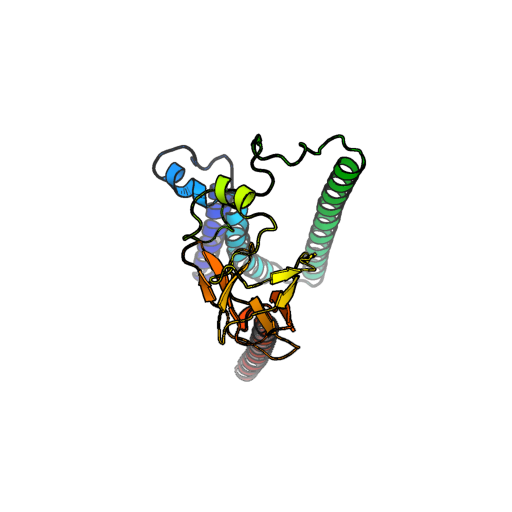,83,47,72,66,52,47,53,52,52,51,49,52,52,53,49,52,52,50,52,50,51,52,54,54,49,48,53,52,50,52,52,51,50,35,56,75,66,63,80,65,61,79,73,82,37,81,91,72,47,62,92,41,71,93,52,79,89,51,42,93,46,42,87,52,81,67,52,53,64,76,32,59,89,43,72,47,63,71,45,90,77,49,47,75,44,78,74,44,80,55,97,57,38,36,37,30,37,38,43,56,82,57,77,59,42,47,38,39,41,67,44,76,44,58,90,23,59,47,36,25,49,73,84,41,82,46,73,71,47,66,40,83,57,18,22,32,28,37,72,45,62,69,59,43,44,38,41,37,34,62,73,53,36,71,61,70,75,43,47,62,57,55,51,52,51,52,53,51,53,50,51,51,48,54,53,52,52,53,54,52,52,68,73,75,105

Secondary structure (DSSP, 8-state):
-PPPPHHHHHHHHHHHHHHHHHHHHSTTS-TTSTTGGGGGGG--GGGGHHHHHHHHHHHHHHHHHHH--SHHHHHHHHHHHHHHHHHHHHHHHHHHHHHHHHHHHTTT-----GGGTTTTGGGTTS-TT---TTHHHHHTTPPEESSTT-EEEEEEE-SSEEEEEEE-SSS-EEEEEEEE--TTEEEEETTEEE-EEE-TTSEEEEEE-S-EEEEEEE---HHHHHHHHHHHHHHHHHHHHHHHHHHHHHH--

Radius of gyration: 27.46 Å; Cα contacts (8 Å, |Δi|>4): 270; chains: 1; bounding box: 60×50×80 Å

Nearest PDB structures (foldseek):
  6w98-assembly1_A  TM=8.154E-01  e=5.595E-02  Mycobacteroides abscessus subsp. abscessus
  6wbx-assembly1_A  TM=6.546E-01  e=9.020E-02  Mycobacteroides abscessus
  6wby-assembly1_A  TM=7.781E-01  e=2.209E-01  Mycobacteroides abscessus
  2rdy-assembly1_B  TM=4.811E-01  e=1.799E-02  Halalkalibacterium halodurans C-125
  6rzo-assembly1_A  TM=5.458E-01  e=3.561E-01  uncultured bacterium

pLDDT: mean 88.83, std 11.03, range [41.47, 98.44]

Foldseek 3Di:
DPPDDPVLVVLVVLLVQLVVLVCQQDPVPPCVDPPNVVVCVVVHSCVSNVSSVVSCVVSVVVVLVVPPPDPVSVVVVVVVVVVVVVVVCVVVVVVVVVVVVCVVVVVDDPPDDVVVCNVCPVVPPAFPLADDPVVLVVQPQDKDKPDPPKDWADWDDDDFKTKIWIADPDQKMKIFHSAADDPQKWKDFVNHTFDWDQDSNRTIIGIDRHTGMMMIGRRDHPCVVCVVVVVVVVVVVVVVVVVVVVVVVVVVD